Protein 8QCI (pdb70)

Nearest PDB structures (foldseek):
  8qci-assembly1_B  TM=1.004E+00  e=3.709E-59  Homo sapiens
  9gvj-assembly1_D  TM=6.208E-01  e=2.795E-16  Homo sapiens
  9gvq-assembly1_A  TM=6.107E-01  e=1.584E-15  Homo sapiens
  7wpq-assembly1_C  TM=5.706E-01  e=3.814E-14  Homo sapiens
  7wn3-assembly1_F  TM=5.664E-01  e=5.396E-14  Homo sapiens

Secondary structure (DSSP, 8-state):
--EEEEEE--/-EEE-TT--EEE----SEEEEEES--TT---TTPPPEEEEEEEEEETTTTEEEEEEEEEEETTEEEEEETT-TTEEEETTEEEESSEEETTTTEEEEEETTEEEEEETTS-EEEE-SSS-EEEEE-GGGTT--BSTT---SS-GGG-SB-TTSPBPSSHHHHHHHTBPSS--TT--S---S------GGGHHHHHSTTTTGGGSTTS-STTHHHHTTS--HHHHHHHHHHHHHTTT-HHHHHHHHHHHHHHHHHTT----SHHHHHT--

Radius of gyration: 21.4 Å; Cα contacts (8 Å, |Δi|>4): 607; chains: 2; bounding box: 54×52×51 Å

InterPro domains:
  IPR000742 EGF-like domain [SM00181] (770-794)
  IPR000742 EGF-like domain [SM00181] (1978-2001)
  IPR000742 EGF-like domain [SM00181] (2362-2385)
  IPR000742 EGF-like domain [SM00181] (3179-3202)
  IPR000742 EGF-like domain [SM00181] (3563-3586)
  IPR000742 EGF-like domain [SM00181] (4380-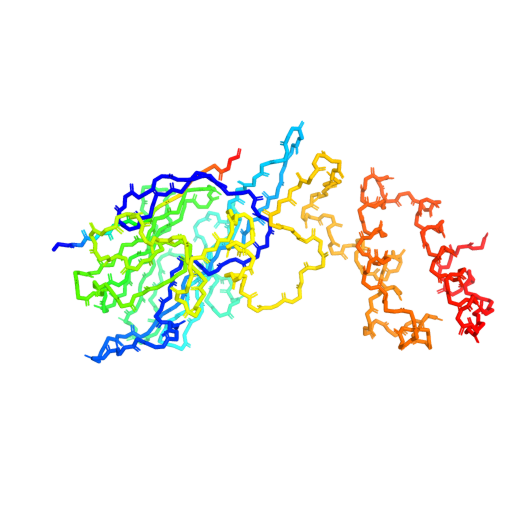4403)
  IPR000742 EGF-like domain [SM00181] (4764-4787)
  IPR001007 VWFC domain [SM00214] (801-847)
  IPR001007 VWFC domain [SM00214] (1191-1244)
  IPR001007 VWFC domain [SM00214] (1587-1650)
  IPR001007 VWFC domain [SM00214] (2392-2445)
  IPR001007 VWFC domain [SM00214] (2788-2851)
  IPR001007 VWFC domain [SM00214] (3593-3646)
  IPR001007 VWFC domain [SM00214] (3989-4052)
  IPR001007 VWFC domain [SM00215] (1191-1282)
  IPR001007 VWFC domain [SM00215] (1587-1645)
  IPR001007 VWFC domain [SM00215] (2009-2102)
  IPR001007 VWFC domain [SM00215] (2392-2483)
  IPR001007 VWFC domain [SM00215] (2788-2846)
  IPR001007 VWFC domain [SM00215] (3210-3303)

Foldseek 3Di:
DFDAALLGDTDFWAWQFKFFAKWLPFPPFDCPPQFTKTKIFGWAWDDPVIHIFTAKIWIQGLNWIWMAGAPPFQWIQIVNRIDGDFDADNVNQWTWHDDPQWIWIAGNSGWIWIDNSHGDIDIDGPPVQQQRMAIQNARNPSDNPQRQAASVRHHDDDNLVSRVSGGDDDDDLQIGRHDPRDHFHADPVCQVVQCPALHLVLLDAPSDFQCNVQCVPDVRSVLSNVRSRQCRVVVNDLVSRLVSVVVVQVVSVVSVHHRPPRCVRNVND/DDDDDDDDDD

Sequence (279 aa):
PHYHSFDGRKFDFQGTCNYVLATTGCPGVSTQGLTPFTVTTKNQNRGNPAVSYVVRVVTVAALGTNISIHKDEIGKVRVNGVLTALPVSVADGRRISVAQGASKALLLVADFGLQVSYDWNWRVDDVTLPSSYHGAVCGLCGNMDRRNPNNDQVFPNGTLAPSIPIWGGSWRAPGWDPLCWDECRGSCPTCPEDRLEQYEGPGFCGPLASGTGGPFTTTCHAHVPPESFFKGCVLDVCMGGGDHDILCKTLASYVAACQAAGVVIEDWRAQVGCEAPATCWLWGD

GO terms:
  GO:0005515 protein binding (F, IPI)
  GO:0070062 extracellular exosome (C, HDA)

Structure (mmCIF, N/CA/C/O backbone):
data_8QCI
#
_entry.id   8QCI
#
_cell.length_a   43.716
_cell.length_b   54.321
_cell.length_c   129.106
_cell.angle_alpha   90.00
_cell.angle_beta   90.00
_cell.angle_gamma   90.00
#
_symmetry.space_group_name_H-M   'P 21 21 21'
#
loop_
_entity.id
_entity.type
_entity.pdbx_description
1 polymer 'IgGFc-binding protein'
2 polymer 'IgGFc-binding protein'
3 non-polymer 2-acetamido-2-deoxy-beta-D-glucopyranose
4 non-polymer GLYCEROL
5 non-polymer 'CALCIUM ION'
6 water water
#
loop_
_atom_site.group_PDB
_atom_site.id
_atom_site.type_symbol
_atom_site.label_atom_id
_atom_site.label_alt_id
_atom_site.label_comp_id
_atom_site.label_asym_id
_atom_site.label_entity_id
_atom_site.label_seq_id
_atom_site.pdbx_PDB_ins_code
_atom_site.Cartn_x
_atom_site.Cartn_y
_atom_site.Cartn_z
_atom_site.occupancy
_atom_site.B_iso_or_equiv
_atom_site.auth_seq_id
_atom_site.auth_comp_id
_atom_site.auth_asym_id
_atom_site.auth_atom_id
_atom_site.pdbx_PDB_model_num
ATOM 1 N N . PRO A 1 1 ? 0.125 -8.350 21.500 1.00 23.23 4081 PRO B N 1
ATOM 2 C CA . PRO A 1 1 ? -0.767 -8.060 22.624 1.00 21.58 4081 PRO B CA 1
ATOM 3 C C . PRO A 1 1 ? -2.216 -7.878 22.220 1.00 23.42 4081 PRO B C 1
ATOM 4 O O . PRO A 1 1 ? -2.503 -7.838 21.035 1.00 21.80 4081 PRO B O 1
ATOM 8 N N . HIS A 1 2 ? -3.104 -7.813 23.218 1.00 21.96 4082 HIS B N 1
ATOM 9 C CA . HIS A 1 2 ? -4.429 -7.225 23.060 1.00 28.53 4082 HIS B CA 1
ATOM 10 C C . HIS A 1 2 ? -4.343 -5.712 23.239 1.00 26.03 4082 HIS B C 1
ATOM 11 O O . HIS A 1 2 ? -3.844 -5.230 24.257 1.00 21.62 4082 HIS B O 1
ATOM 18 N N . TYR A 1 3 ? -4.851 -4.978 22.267 1.00 21.35 4083 TYR B N 1
ATOM 19 C CA . TYR A 1 3 ? -4.806 -3.530 22.242 1.00 24.07 4083 TYR B CA 1
ATOM 20 C C . TYR A 1 3 ? -6.212 -2.971 22.351 1.00 25.66 4083 TYR B C 1
ATOM 21 O O . TYR A 1 3 ? -7.202 -3.624 22.008 1.00 29.70 4083 TYR B O 1
ATOM 30 N N . HIS A 1 4 ? -6.267 -1.725 22.797 1.00 26.17 4084 HIS B N 1
ATOM 31 C CA . HIS A 1 4 ? -7.497 -0.954 22.907 1.00 27.94 4084 HIS B CA 1
ATOM 32 C C . HIS A 1 4 ? -7.109 0.467 22.515 1.00 23.31 4084 HIS B C 1
ATOM 33 O O . HIS A 1 4 ? -6.354 1.126 23.237 1.00 26.87 4084 HIS B O 1
ATOM 40 N N . SER A 1 5 ? -7.552 0.912 21.341 1.00 25.04 4085 SER B N 1
ATOM 41 C CA . SER A 1 5 ? -7.097 2.188 20.806 1.00 23.56 4085 SER B CA 1
ATOM 42 C C . SER A 1 5 ? -7.694 3.348 21.609 1.00 21.61 4085 SER B C 1
ATOM 43 O O . SER A 1 5 ? -8.616 3.174 22.414 1.00 22.59 4085 SER B O 1
ATOM 46 N N . PHE A 1 6 ? -7.159 4.553 21.382 1.00 16.98 4086 PHE B N 1
ATOM 47 C CA . PHE A 1 6 ? -7.723 5.737 22.043 1.00 26.51 4086 PHE B CA 1
ATOM 48 C C . PHE A 1 6 ? -9.230 5.814 21.845 1.00 29.14 4086 PHE B C 1
ATOM 49 O O . PHE A 1 6 ? -9.982 6.057 22.798 1.00 25.50 4086 PHE B O 1
ATOM 57 N N . ASP A 1 7 ? -9.685 5.582 20.615 1.00 27.95 4087 ASP B N 1
ATOM 58 C CA . ASP A 1 7 ? -11.090 5.624 20.242 1.00 27.62 4087 ASP B CA 1
ATOM 59 C C . ASP A 1 7 ? -11.841 4.344 20.561 1.00 27.66 4087 ASP B C 1
ATOM 60 O O . ASP A 1 7 ? -12.986 4.201 20.122 1.00 36.96 4087 ASP B O 1
ATOM 65 N N . GLY A 1 8 ? -11.235 3.404 21.275 1.00 26.03 4088 GLY B N 1
ATOM 66 C CA . GLY A 1 8 ? -11.956 2.240 21.752 1.00 21.68 4088 GLY B CA 1
ATOM 67 C C . GLY A 1 8 ? -12.031 1.053 20.811 1.00 35.51 4088 GLY B C 1
ATOM 68 O O . GLY A 1 8 ? -12.862 0.162 21.026 1.00 33.11 4088 GLY B O 1
ATOM 69 N N . ARG A 1 9 ? -11.195 0.995 19.783 1.00 30.92 4089 ARG B N 1
ATOM 70 C CA . ARG A 1 9 ? -11.157 -0.194 18.941 1.00 31.65 4089 ARG B CA 1
ATOM 71 C C . ARG A 1 9 ? -10.318 -1.278 19.612 1.00 26.52 4089 ARG B C 1
ATOM 72 O O . ARG A 1 9 ? -9.151 -1.059 19.958 1.00 32.63 4089 ARG B O 1
ATOM 80 N N . LYS A 1 10 ? -10.913 -2.437 19.823 1.00 30.47 4090 LYS B N 1
ATOM 81 C CA . LYS A 1 10 ? -10.179 -3.568 20.356 1.00 32.92 4090 LYS B CA 1
ATOM 82 C C . LYS A 1 10 ? -9.615 -4.364 19.190 1.00 32.21 4090 LYS B C 1
ATOM 83 O O . LYS A 1 10 ? -10.339 -4.654 18.236 1.00 44.94 4090 LYS B O 1
ATOM 89 N N . PHE A 1 11 ? -8.317 -4.673 19.241 1.00 32.88 4091 PHE B N 1
ATOM 90 C CA . PHE A 1 11 ? -7.711 -5.520 18.219 1.00 28.62 4091 PHE B CA 1
ATOM 91 C C . PHE A 1 11 ? -6.528 -6.266 18.829 1.00 32.42 4091 PHE B C 1
ATOM 92 O O . PHE A 1 11 ? -5.985 -5.866 19.869 1.00 27.69 4091 PHE B O 1
ATOM 100 N N . ASP A 1 12 ? -6.157 -7.376 18.173 1.00 28.02 4092 ASP B N 1
ATOM 101 C CA . ASP A 1 12 ? -4.969 -8.171 18.469 1.00 21.32 4092 ASP B CA 1
ATOM 102 C C . ASP A 1 12 ? -3.910 -7.956 17.392 1.00 28.46 4092 ASP B C 1
ATOM 103 O O . ASP A 1 12 ? -4.226 -7.809 16.205 1.00 26.58 4092 ASP B O 1
ATOM 108 N N . PHE A 1 13 ? -2.646 -7.992 17.804 1.00 20.52 4093 PHE B N 1
ATOM 109 C CA . PHE A 1 13 ? -1.523 -7.800 16.897 1.00 20.69 4093 PHE B CA 1
ATOM 110 C C . PHE A 1 13 ? -0.329 -8.411 17.592 1.00 24.91 4093 PHE B C 1
ATOM 111 O O . PHE A 1 13 ? -0.062 -8.075 18.752 1.00 20.05 4093 PHE B O 1
ATOM 119 N N . GLN A 1 14 ? 0.373 -9.308 16.896 1.00 23.46 4094 GLN B N 1
ATOM 120 C CA . GLN A 1 14 ? 1.421 -10.107 17.517 1.00 23.14 4094 GLN B CA 1
ATOM 121 C C . GLN A 1 14 ? 2.788 -9.826 16.908 1.00 20.25 4094 GLN B C 1
ATOM 122 O O . GLN A 1 14 ? 3.708 -10.651 17.032 1.00 27.46 4094 GLN B O 1
ATOM 128 N N . GLY A 1 15 ? 2.944 -8.677 16.253 1.00 20.66 4095 GLY B N 1
ATOM 129 C CA . GLY A 1 15 ? 4.248 -8.301 15.748 1.00 17.88 4095 GLY B CA 1
ATOM 130 C C . GLY A 1 15 ? 5.286 -8.251 16.851 1.00 20.02 4095 GLY B C 1
ATOM 131 O O . GLY A 1 15 ? 4.994 -7.921 18.002 1.00 21.63 4095 GLY B O 1
ATOM 132 N N . THR A 1 16 ? 6.523 -8.577 16.487 1.00 20.87 4096 THR B N 1
ATOM 133 C CA . THR A 1 16 ? 7.631 -8.651 17.432 1.00 21.06 4096 THR B CA 1
ATOM 134 C C . THR A 1 16 ? 8.685 -7.581 17.187 1.00 22.91 4096 THR B C 1
ATOM 135 O O . THR A 1 16 ? 9.772 -7.665 17.753 1.00 26.96 4096 THR B O 1
ATOM 139 N N . CYS A 1 17 ? 8.397 -6.597 16.348 1.00 19.01 4097 CYS B N 1
ATOM 140 C CA . CYS A 1 17 ? 9.314 -5.499 16.081 1.00 19.70 4097 CYS B CA 1
ATOM 141 C C . CYS A 1 17 ? 9.134 -4.404 17.138 1.00 20.06 4097 CYS B C 1
ATOM 142 O O . CYS A 1 17 ? 8.435 -4.575 18.141 1.00 19.92 4097 CYS B O 1
ATOM 145 N N . ASN A 1 18 ? 9.754 -3.252 16.915 1.00 22.38 4098 ASN B N 1
ATOM 146 C CA . ASN A 1 18 ? 9.573 -2.078 17.761 1.00 25.50 4098 ASN B CA 1
ATOM 147 C C . ASN A 1 18 ? 8.612 -1.114 17.056 1.00 21.71 4098 ASN B C 1
ATOM 148 O O . ASN A 1 18 ? 8.905 -0.642 15.955 1.00 25.26 4098 ASN B O 1
ATOM 153 N N . TYR A 1 19 ? 7.475 -0.821 17.684 1.00 20.32 4099 TYR B N 1
ATOM 154 C CA . TYR A 1 19 ? 6.377 -0.128 17.013 1.00 16.81 4099 TYR B CA 1
ATOM 155 C C . TYR A 1 19 ? 6.120 1.245 17.615 1.00 23.94 4099 TYR B C 1
ATOM 156 O O . TYR A 1 19 ? 6.354 1.469 18.802 1.00 16.52 4099 TYR B O 1
ATOM 165 N N . VAL A 1 20 ? 5.632 2.159 16.773 1.00 23.89 4100 VAL B N 1
ATOM 166 C CA . VAL A 1 20 ? 5.166 3.483 17.192 1.00 16.67 4100 VAL B CA 1
ATOM 167 C C . VAL A 1 20 ? 3.767 3.306 17.769 1.00 18.24 4100 VAL B C 1
ATOM 168 O O . VAL A 1 20 ? 2.798 3.101 17.037 1.00 17.82 4100 VAL B O 1
ATOM 172 N N . LEU A 1 21 ? 3.666 3.340 19.092 1.00 19.37 4101 LEU B N 1
ATOM 173 C CA . LEU A 1 21 ? 2.382 3.175 19.759 1.00 17.57 4101 LEU B CA 1
ATOM 174 C C . LEU A 1 21 ? 1.541 4.443 19.656 1.00 20.15 4101 LEU B C 1
ATOM 175 O O . LEU A 1 21 ? 0.354 4.390 19.326 1.00 20.02 4101 LEU B O 1
ATOM 180 N N . ALA A 1 22 ? 2.145 5.592 19.938 1.00 16.96 4102 ALA B N 1
ATOM 181 C CA . ALA A 1 22 ? 1.476 6.875 19.813 1.00 17.10 4102 ALA B CA 1
ATOM 182 C C . ALA A 1 22 ? 2.535 7.929 19.545 1.00 24.48 4102 ALA B C 1
ATOM 183 O O . ALA A 1 22 ? 3.618 7.918 20.144 1.00 23.09 4102 ALA B O 1
ATOM 185 N N . THR A 1 23 ? 2.212 8.843 18.644 1.00 20.76 4103 THR B N 1
ATOM 186 C CA . THR A 1 23 ? 3.155 9.881 18.294 1.00 21.97 4103 THR B CA 1
ATOM 187 C C . THR A 1 23 ? 2.384 11.066 17.760 1.00 26.03 4103 THR B C 1
ATOM 188 O O . THR A 1 23 ? 1.255 10.927 17.266 1.00 21.58 4103 THR B O 1
ATOM 192 N N . THR A 1 24 ? 3.016 12.235 17.862 1.00 21.86 4104 THR B N 1
ATOM 193 C CA . THR A 1 24 ? 2.560 13.412 17.133 1.00 29.09 4104 THR B CA 1
ATOM 194 C C . THR A 1 24 ? 3.150 13.491 15.735 1.00 29.31 4104 THR B C 1
ATOM 195 O O . THR A 1 24 ? 2.675 14.303 14.938 1.00 28.28 4104 THR B O 1
ATOM 199 N N . GLY A 1 25 ? 4.172 12.681 15.429 1.00 27.19 4105 GLY B N 1
ATOM 200 C CA . GLY A 1 25 ? 4.811 12.660 14.117 1.00 26.98 4105 GLY B CA 1
ATOM 201 C C . GLY A 1 25 ? 3.926 12.077 13.024 1.00 31.40 4105 GLY B C 1
ATOM 202 O O . GLY A 1 25 ? 4.139 10.945 12.573 1.00 28.79 4105 GLY B O 1
ATOM 203 N N . CYS A 1 26 ? 2.923 12.846 12.604 1.00 26.53 4106 CYS B N 1
ATOM 204 C CA . CYS A 1 26 ? 1.829 12.356 11.769 1.00 30.94 4106 CYS B CA 1
ATOM 205 C C . CYS A 1 26 ? 1.792 13.148 10.471 1.00 41.52 4106 CYS B C 1
ATOM 206 O O . CYS A 1 26 ? 1.443 14.344 10.491 1.00 40.75 4106 CYS B O 1
ATOM 209 N N . PRO A 1 27 ? 2.172 12.559 9.340 1.00 50.74 4107 PRO B N 1
ATOM 210 C CA . PRO A 1 27 ? 2.168 13.312 8.075 1.00 45.82 4107 PRO B CA 1
ATOM 211 C C . PRO A 1 27 ? 0.795 13.915 7.799 1.00 47.94 4107 PRO B C 1
ATOM 212 O O . PRO A 1 27 ? -0.236 13.259 7.974 1.00 44.22 4107 PRO B O 1
ATOM 216 N N . GLY A 1 28 ? 0.786 15.192 7.404 1.00 49.49 4108 GLY B N 1
ATOM 217 C CA . GLY A 1 28 ? -0.442 15.871 7.020 1.00 47.38 4108 GLY B CA 1
ATOM 218 C C . GLY A 1 28 ? -1.336 16.307 8.158 1.00 62.42 4108 GLY B C 1
ATOM 219 O O . GLY A 1 28 ? -2.548 16.445 7.958 1.00 62.96 4108 GLY B O 1
ATOM 220 N N . VAL A 1 29 ? -0.779 16.537 9.348 1.00 63.37 4109 VAL B N 1
ATOM 221 C CA . VAL A 1 29 ? -1.533 16.966 10.521 1.00 55.57 4109 VAL B CA 1
ATOM 222 C C . VAL A 1 29 ? -0.861 18.202 11.107 1.00 59.47 4109 VAL B C 1
ATOM 223 O O . VAL A 1 29 ? 0.372 18.274 11.177 1.00 57.17 4109 VAL B O 1
ATOM 227 N N . SER A 1 30 ? -1.674 19.182 11.508 1.00 57.76 4110 SER B N 1
ATOM 228 C CA . SER A 1 30 ? -1.192 20.410 12.129 1.00 66.37 4110 SER B CA 1
ATOM 229 C C . SER A 1 30 ? -1.067 20.240 13.640 1.00 71.11 4110 SER B C 1
ATOM 230 O O . SER A 1 30 ? -1.831 19.498 14.263 1.00 79.33 4110 SER B O 1
ATOM 233 N N . THR A 1 31 ? -0.092 20.938 14.234 1.00 64.82 4111 THR B N 1
ATOM 234 C CA . THR A 1 31 ? 0.274 20.666 15.621 1.00 70.04 4111 THR B CA 1
ATOM 235 C C . THR A 1 31 ? -0.156 21.741 16.619 1.00 71.20 4111 THR B C 1
ATOM 236 O O . THR A 1 31 ? -0.283 21.426 17.808 1.00 68.39 4111 THR B O 1
ATOM 240 N N . GLN A 1 32 ? -0.434 22.974 16.172 1.00 58.80 4112 GLN B N 1
ATOM 241 C CA . GLN A 1 32 ? -1.211 23.952 16.945 1.00 49.05 4112 GLN B CA 1
ATOM 242 C C . GLN A 1 32 ? -0.586 24.305 18.300 1.00 44.04 4112 GLN B C 1
ATOM 243 O O . GLN A 1 32 ? -1.293 24.716 19.228 1.00 43.22 4112 GLN B O 1
ATOM 249 N N . GLY A 1 33 ? 0.723 24.174 18.457 1.00 43.49 4113 GLY B N 1
ATOM 250 C CA . GLY A 1 33 ? 1.328 24.408 19.750 1.00 42.85 4113 GLY B CA 1
ATOM 251 C C . GLY A 1 33 ? 1.354 23.215 20.686 1.00 44.12 4113 GLY B C 1
ATOM 252 O O . GLY A 1 33 ? 1.829 23.358 21.822 1.00 43.97 4113 GLY B O 1
ATOM 253 N N . LEU A 1 34 ? 0.862 22.050 20.251 1.00 42.55 4114 LEU B N 1
ATOM 254 C CA . LEU A 1 34 ? 0.958 20.826 21.048 1.00 38.28 4114 LEU B CA 1
ATOM 255 C C . LEU A 1 34 ? 2.414 20.381 21.197 1.00 24.44 4114 LEU B C 1
ATOM 256 O O . LEU A 1 34 ? 3.190 20.407 20.241 1.00 30.31 4114 LEU B O 1
ATOM 261 N N . THR A 1 35 ? 2.780 19.966 22.395 1.00 24.45 4115 THR B N 1
ATOM 262 C CA . THR A 1 35 ? 4.111 19.406 22.608 1.00 21.39 4115 THR B CA 1
ATOM 263 C C . THR A 1 35 ? 4.248 18.084 21.856 1.00 27.94 4115 THR B C 1
ATOM 264 O O . THR A 1 35 ? 3.359 17.224 21.947 1.00 29.89 4115 THR B O 1
ATOM 268 N N . PRO A 1 36 ? 5.316 17.885 21.096 1.00 24.94 4116 PRO B N 1
ATOM 269 C CA . PRO A 1 36 ? 5.474 16.618 20.383 1.00 28.31 4116 PRO B CA 1
ATOM 270 C C . PRO A 1 36 ? 6.025 15.537 21.304 1.00 26.68 4116 PRO B C 1
ATOM 271 O O . PRO A 1 36 ? 6.742 15.820 22.265 1.00 24.33 4116 PRO B O 1
ATOM 275 N N . PHE A 1 37 ? 5.673 14.285 20.994 1.00 18.28 4117 PHE B N 1
ATOM 276 C CA . PHE A 1 37 ? 6.131 13.125 21.753 1.00 24.49 4117 PHE B CA 1
ATOM 277 C C . PHE A 1 37 ? 6.069 11.889 20.859 1.00 21.57 4117 PHE B C 1
ATOM 278 O O . PHE A 1 37 ? 5.346 11.861 19.857 1.00 18.17 4117 PHE B O 1
ATOM 286 N N . THR A 1 38 ? 6.800 10.848 21.262 1.00 16.73 4118 THR B N 1
ATOM 287 C CA . THR A 1 38 ? 6.625 9.529 20.662 1.00 21.15 4118 THR B CA 1
ATOM 288 C C . THR A 1 38 ? 6.750 8.463 21.736 1.00 23.49 4118 THR B C 1
ATOM 289 O O . THR A 1 38 ? 7.740 8.447 22.480 1.00 21.25 4118 THR B O 1
ATOM 293 N N . VAL A 1 39 ? 5.746 7.586 21.820 1.00 18.25 4119 VAL B N 1
ATOM 294 C CA . VAL A 1 39 ? 5.805 6.373 22.635 1.00 17.12 4119 VAL B CA 1
ATOM 295 C C . VAL A 1 39 ? 5.995 5.175 21.705 1.00 21.86 4119 VAL B C 1
ATOM 296 O O . VAL A 1 39 ? 5.154 4.916 20.830 1.00 19.17 4119 VAL B O 1
ATOM 300 N N . THR A 1 40 ? 7.077 4.427 21.908 1.00 12.92 4120 THR B N 1
ATOM 301 C CA . THR A 1 40 ? 7.303 3.182 21.190 1.00 18.80 4120 THR B CA 1
ATOM 302 C C . THR A 1 40 ? 7.283 1.995 22.151 1.00 19.11 4120 THR B C 1
ATOM 303 O O . THR A 1 40 ? 7.573 2.126 23.344 1.00 18.75 4120 THR B O 1
ATOM 307 N N . THR A 1 41 ? 6.970 0.822 21.598 1.00 19.30 4121 THR B N 1
ATOM 308 C CA . THR A 1 41 ? 6.899 -0.437 22.339 1.00 17.16 4121 THR B CA 1
ATOM 309 C C . THR A 1 41 ? 7.607 -1.503 21.525 1.00 20.35 4121 THR B C 1
ATOM 310 O O . THR A 1 41 ? 7.207 -1.772 20.387 1.00 18.60 4121 THR B O 1
ATOM 314 N N . LYS A 1 42 ? 8.643 -2.110 22.105 1.00 21.92 4122 LYS B N 1
ATOM 315 C CA . LYS A 1 42 ? 9.288 -3.285 21.529 1.00 21.79 4122 LYS B CA 1
ATOM 316 C C . LYS A 1 42 ? 8.597 -4.532 22.073 1.00 18.31 4122 LYS B C 1
ATOM 317 O O . LYS A 1 42 ? 8.484 -4.701 23.294 1.00 18.56 4122 LYS B O 1
ATOM 323 N N . ASN A 1 43 ? 8.118 -5.390 21.175 1.00 20.80 4123 ASN B N 1
ATOM 324 C CA . ASN A 1 43 ? 7.431 -6.622 21.538 1.00 17.44 4123 ASN B CA 1
ATOM 325 C C . ASN A 1 43 ? 8.382 -7.820 21.491 1.00 20.63 4123 ASN B C 1
ATOM 326 O O . ASN A 1 43 ? 9.485 -7.766 20.947 1.00 23.91 4123 ASN B O 1
ATOM 331 N N . GLN A 1 44 ? 7.916 -8.928 22.052 1.00 25.17 4124 GLN B N 1
ATOM 332 C CA . GLN A 1 44 ? 8.721 -10.134 22.193 1.00 31.18 4124 GLN B CA 1
ATOM 333 C C . GLN A 1 44 ? 7.815 -11.343 22.016 1.00 33.25 4124 GLN B C 1
ATOM 334 O O . GLN A 1 44 ? 6.783 -11.451 22.691 1.00 26.84 4124 GLN B O 1
ATOM 340 N N . ASN A 1 45 ? 8.191 -12.258 21.127 1.00 27.55 4125 ASN B N 1
ATOM 341 C CA . ASN A 1 45 ? 7.295 -13.385 20.935 1.00 34.00 4125 ASN B CA 1
ATOM 342 C C . ASN A 1 45 ? 7.598 -14.499 21.923 1.00 29.13 4125 ASN B C 1
ATOM 343 O O . ASN A 1 45 ? 8.590 -14.490 22.650 1.00 30.82 4125 ASN B O 1
ATOM 348 N N . ARG A 1 46 ? 6.685 -15.453 21.953 1.00 43.80 4126 ARG B N 1
ATOM 349 C CA . ARG A 1 46 ? 6.796 -16.660 22.751 1.00 50.36 4126 ARG B CA 1
ATOM 350 C C . ARG A 1 46 ? 5.812 -17.655 22.164 1.00 44.54 4126 ARG B C 1
ATOM 351 O O . ARG A 1 46 ? 4.888 -17.273 21.433 1.00 40.94 4126 ARG B O 1
ATOM 359 N N . GLY A 1 47 ? 6.030 -18.933 22.480 1.00 41.80 4127 GLY B N 1
ATOM 360 C CA . GLY A 1 47 ? 5.104 -19.990 22.112 1.00 46.98 4127 GLY B CA 1
ATOM 361 C C . GLY A 1 47 ? 4.782 -20.157 20.639 1.00 47.16 4127 GLY B C 1
ATOM 362 O O . GLY A 1 47 ? 5.153 -19.331 19.799 1.00 56.55 4127 GLY B O 1
ATOM 363 N N . ASN A 1 48 ? 4.107 -21.257 20.313 1.00 66.13 4128 ASN B N 1
ATOM 364 C CA . ASN A 1 48 ? 3.561 -21.516 18.982 1.00 71.38 4128 ASN B CA 1
ATOM 365 C C . ASN A 1 48 ? 2.241 -22.260 19.147 1.00 70.70 4128 ASN B C 1
ATOM 366 O O . ASN A 1 48 ? 2.235 -23.429 19.563 1.00 72.95 4128 ASN B O 1
ATOM 371 N N . PRO A 1 49 ? 1.096 -21.628 18.823 1.00 68.40 4129 PRO B N 1
ATOM 372 C CA . PRO A 1 49 ? 0.914 -20.368 18.059 1.00 69.32 4129 PRO B CA 1
ATOM 373 C C . PRO A 1 49 ? 1.676 -19.130 18.593 1.00 64.18 4129 PRO B C 1
ATOM 374 O O . PRO A 1 49 ? 1.726 -18.860 19.801 1.00 44.83 4129 PRO B O 1
ATOM 378 N N . ALA A 1 50 ? 2.322 -18.396 17.682 1.00 53.98 4130 ALA B N 1
ATOM 379 C CA . ALA A 1 50 ? 3.142 -17.254 18.063 1.00 50.53 4130 ALA B CA 1
ATOM 380 C C . ALA A 1 50 ? 2.260 -16.096 18.519 1.00 42.04 4130 ALA B C 1
ATOM 381 O O . ALA A 1 50 ? 1.374 -15.639 17.790 1.00 40.86 4130 ALA B O 1
ATOM 383 N N . VAL A 1 51 ? 2.494 -15.640 19.738 1.00 37.26 4131 VAL B N 1
ATOM 384 C CA . VAL A 1 51 ? 1.916 -14.412 20.250 1.00 29.32 4131 VAL B CA 1
ATOM 385 C C . VAL A 1 51 ? 3.077 -13.520 20.684 1.00 30.96 4131 VAL B C 1
ATOM 386 O O . VAL A 1 51 ? 4.230 -13.948 20.734 1.00 30.82 4131 VAL B O 1
ATOM 390 N N . SER A 1 52 ? 2.775 -12.257 20.957 1.00 23.20 4132 SER B N 1
ATOM 391 C CA . SER A 1 52 ? 3.816 -11.371 21.443 1.00 22.88 4132 SER B CA 1
ATOM 392 C C . SER A 1 52 ? 3.286 -10.519 22.586 1.00 26.58 4132 SER B C 1
ATOM 393 O O . SER A 1 52 ? 2.074 -10.305 22.725 1.00 21.07 4132 SER B O 1
ATOM 396 N N . TYR A 1 53 ? 4.221 -10.078 23.427 1.00 19.49 4133 TYR B N 1
ATOM 397 C CA . TYR A 1 53 ? 3.962 -9.213 24.563 1.00 25.48 4133 TYR B CA 1
ATOM 398 C C . TYR A 1 53 ? 5.007 -8.107 24.537 1.00 25.77 4133 TYR B C 1
ATOM 399 O O . TYR A 1 53 ? 6.091 -8.270 23.953 1.00 19.27 4133 TYR B O 1
ATOM 408 N N . VAL A 1 54 ? 4.671 -6.968 25.169 1.00 18.65 4134 VAL B N 1
ATOM 409 C CA A VAL A 1 54 ? 5.582 -5.828 25.199 0.38 20.17 4134 VAL B CA 1
ATOM 410 C CA B VAL A 1 54 ? 5.586 -5.829 25.191 0.62 20.42 4134 VAL B CA 1
ATOM 411 C C . VAL A 1 54 ? 6.706 -6.110 26.180 1.00 19.77 4134 VAL B C 1
ATOM 412 O O . VAL A 1 54 ? 6.480 -6.644 27.271 1.00 20.76 4134 VAL B O 1
ATOM 419 N N . ARG A 1 55 ? 7.923 -5.745 25.793 1.00 20.64 4135 ARG B N 1
ATOM 420 C CA . ARG A 1 55 ? 9.097 -5.947 26.619 1.00 20.02 4135 ARG B CA 1
ATOM 421 C C . ARG A 1 55 ? 9.841 -4.652 26.918 1.00 22.75 4135 ARG B C 1
ATOM 422 O O . ARG A 1 55 ? 10.586 -4.605 27.904 1.00 23.36 4135 ARG B O 1
ATOM 430 N N . VAL A 1 56 ? 9.655 -3.600 26.113 1.00 18.39 4136 VAL B N 1
ATOM 431 C CA . VAL A 1 56 ? 10.256 -2.283 26.339 1.00 21.78 4136 VAL B CA 1
ATOM 432 C C . VAL A 1 56 ? 9.257 -1.215 25.921 1.00 23.62 4136 VAL B C 1
ATOM 433 O O . VAL A 1 56 ? 8.693 -1.295 24.825 1.00 20.35 4136 VAL B O 1
ATOM 437 N N . VAL A 1 57 ? 9.055 -0.207 26.778 1.00 17.50 4137 VAL B N 1
ATOM 438 C CA . VAL A 1 57 ? 8.296 0.992 26.432 1.00 18.29 4137 VAL B CA 1
ATOM 439 C C . VAL A 1 57 ? 9.252 2.167 26.465 1.00 25.53 4137 VAL B C 1
ATOM 440 O O . VAL A 1 57 ? 10.005 2.321 27.432 1.00 20.10 4137 VAL B O 1
ATOM 444 N N . THR A 1 58 ? 9.208 3.008 25.429 1.00 17.75 4138 THR B N 1
ATOM 445 C CA . THR A 1 58 ? 10.112 4.140 25.329 1.00 21.89 4138 THR B CA 1
ATOM 446 C C . THR A 1 58 ? 9.302 5.403 25.088 1.00 22.00 4138 THR B C 1
ATOM 447 O O . THR A 1 58 ? 8.412 5.422 24.230 1.00 19.26 4138 THR B O 1
ATOM 451 N N . VAL A 1 59 ? 9.591 6.442 25.867 1.00 20.20 4139 VAL B N 1
ATOM 452 C CA . VAL A 1 59 ? 8.889 7.717 25.781 1.00 17.91 4139 VAL B CA 1
ATOM 453 C C . VAL A 1 59 ? 9.916 8.779 25.415 1.00 21.79 4139 VAL B C 1
ATOM 454 O O . VAL A 1 59 ? 10.884 9.003 26.157 1.00 19.38 4139 VAL B O 1
ATOM 458 N N . ALA A 1 60 ? 9.717 9.408 24.264 1.00 19.75 4140 ALA B N 1
ATOM 459 C CA . ALA A 1 60 ? 10.630 10.426 23.744 1.00 29.86 4140 ALA B CA 1
ATOM 460 C C . ALA A 1 60 ? 9.885 11.756 23.724 1.00 17.55 4140 ALA B C 1
ATOM 461 O O . ALA A 1 60 ? 8.944 11.941 22.944 1.00 19.40 4140 ALA B O 1
ATOM 463 N N . ALA A 1 61 ? 10.303 12.673 24.584 1.00 21.91 4141 ALA B N 1
ATOM 464 C CA . ALA A 1 61 ? 9.630 13.955 24.717 1.00 24.40 4141 ALA B CA 1
ATOM 465 C C . ALA A 1 61 ? 10.620 14.928 25.329 1.00 27.77 4141 ALA B C 1
ATOM 466 O O . ALA A 1 61 ? 11.453 14.527 26.148 1.00 21.17 4141 ALA B O 1
ATOM 468 N N . LEU A 1 62 ? 10.554 16.190 24.895 1.00 25.09 4142 LEU B N 1
ATOM 469 C CA . LEU A 1 62 ? 11.358 17.255 25.493 1.00 23.95 4142 LEU B CA 1
ATOM 470 C C . LEU A 1 62 ? 12.842 16.913 25.467 1.00 27.36 4142 LEU B C 1
ATOM 471 O O . LEU A 1 62 ? 13.556 17.130 26.447 1.00 28.86 4142 LEU B O 1
ATOM 476 N N . GLY A 1 63 ? 13.299 16.334 24.355 1.00 21.53 4143 GLY B N 1
ATOM 477 C CA . GLY A 1 63 ? 14.715 16.033 24.206 1.00 25.88 4143 GLY B CA 1
ATOM 478 C C . GLY A 1 63 ? 15.239 15.003 25.182 1.00 33.15 4143 GLY B C 1
ATOM 479 O O . GLY A 1 63 ? 16.440 14.997 25.482 1.00 32.75 4143 GLY B O 1
ATOM 480 N N . THR A 1 64 ? 14.365 14.129 25.690 1.00 27.86 4144 THR B N 1
ATOM 481 C CA . THR A 1 64 ? 14.718 13.096 26.659 1.00 26.90 4144 THR B CA 1
ATOM 482 C C . THR A 1 64 ? 14.129 11.755 26.231 1.00 25.80 4144 THR B C 1
ATOM 483 O O . THR A 1 64 ? 13.013 11.690 25.705 1.00 29.06 4144 THR B O 1
ATOM 487 N N . ASN A 1 65 ? 14.881 10.685 26.453 1.00 31.08 4145 ASN B N 1
ATOM 488 C CA . ASN A 1 65 ? 14.399 9.327 26.249 1.00 23.56 4145 ASN B CA 1
ATOM 489 C C . ASN A 1 65 ? 14.254 8.629 27.597 1.00 28.68 4145 ASN B C 1
ATOM 490 O O . ASN A 1 65 ? 15.229 8.510 28.349 1.00 28.41 4145 ASN B O 1
ATOM 495 N N . ILE A 1 66 ? 13.047 8.164 27.897 1.00 23.90 4146 ILE B N 1
ATOM 496 C CA . ILE A 1 66 ? 12.803 7.317 29.057 1.00 20.56 4146 ILE B CA 1
ATOM 497 C C . ILE A 1 66 ? 12.295 5.987 28.547 1.00 24.39 4146 ILE B C 1
ATOM 498 O O . ILE A 1 66 ? 11.214 5.920 27.942 1.00 22.42 4146 ILE B O 1
ATOM 503 N N . SER A 1 67 ? 13.069 4.932 28.774 1.00 19.01 4147 SER B N 1
ATOM 504 C CA . SER A 1 67 ? 12.601 3.596 28.462 1.00 23.15 4147 SER B CA 1
ATOM 505 C C . SER A 1 67 ? 12.444 2.796 29.746 1.00 23.33 4147 SER B C 1
ATOM 506 O O . SER A 1 67 ? 13.133 3.033 30.747 1.00 21.84 4147 SER B O 1
ATOM 509 N N . ILE A 1 68 ? 11.494 1.865 29.702 1.00 23.51 4148 ILE B N 1
ATOM 510 C CA . ILE A 1 68 ? 11.098 1.044 30.836 1.00 22.10 4148 ILE B CA 1
ATOM 511 C C . ILE A 1 68 ? 11.072 -0.404 30.352 1.00 25.11 4148 ILE B C 1
ATOM 512 O O . ILE A 1 68 ? 10.337 -0.731 29.408 1.00 20.02 4148 ILE B O 1
ATOM 517 N N . HIS A 1 69 ? 11.886 -1.261 30.976 1.00 16.73 4149 HIS B N 1
ATOM 518 C CA . HIS A 1 69 ? 12.139 -2.604 30.473 1.00 20.97 4149 HIS B CA 1
ATOM 519 C C . HIS A 1 69 ? 11.489 -3.665 31.349 1.00 19.78 4149 HIS B C 1
ATOM 520 O O . HIS A 1 69 ? 11.421 -3.526 32.571 1.00 20.72 4149 HIS B O 1
ATOM 527 N N . LYS A 1 70 ? 11.028 -4.742 30.707 1.00 20.57 4150 LYS B N 1
ATOM 528 C CA . LYS A 1 70 ? 10.367 -5.822 31.432 1.00 27.35 4150 LYS B CA 1
ATOM 529 C C . LYS A 1 70 ? 11.274 -6.371 32.535 1.00 23.22 4150 LYS B C 1
ATOM 530 O O . LYS A 1 70 ? 12.486 -6.482 32.361 1.00 22.06 4150 LYS B O 1
ATOM 536 N N . ASP A 1 71 ? 10.680 -6.659 33.693 1.00 23.72 4151 ASP B N 1
ATOM 537 C CA . ASP A 1 71 ? 11.304 -7.263 34.874 1.00 30.39 4151 ASP B CA 1
ATOM 538 C C . ASP A 1 71 ? 12.314 -6.355 35.585 1.00 38.06 4151 ASP B C 1
ATOM 539 O O . ASP A 1 71 ? 12.876 -6.777 36.602 1.00 36.77 4151 ASP B O 1
ATOM 544 N N . GLU A 1 72 ? 12.557 -5.129 35.110 1.00 29.57 4152 GLU B N 1
ATOM 545 C CA . GLU A 1 72 ? 13.484 -4.217 35.792 1.00 23.43 4152 GLU B CA 1
ATOM 546 C C . GLU A 1 72 ? 12.748 -3.371 36.831 1.00 21.96 4152 GLU B C 1
ATOM 547 O O . GLU A 1 72 ? 12.733 -2.141 36.773 1.00 29.51 4152 GLU B O 1
ATOM 553 N N . ILE A 1 73 ? 12.159 -4.051 37.816 1.00 27.13 4153 ILE B N 1
ATOM 554 C CA . ILE A 1 73 ? 11.255 -3.387 38.750 1.00 19.27 4153 ILE B CA 1
ATOM 555 C C . ILE A 1 73 ? 11.963 -2.279 39.514 1.00 27.68 4153 ILE B C 1
ATOM 556 O O . ILE A 1 73 ? 13.078 -2.457 40.015 1.00 26.21 4153 ILE B O 1
ATOM 561 N N . GLY A 1 74 ? 11.304 -1.115 39.595 1.00 27.42 4154 GLY B N 1
ATOM 562 C CA . GLY A 1 74 ? 11.804 0.055 40.275 1.00 25.64 4154 GLY B CA 1
ATOM 563 C C . GLY A 1 74 ? 12.766 0.908 39.482 1.00 29.64 4154 GLY B C 1
ATOM 564 O O . GLY A 1 74 ? 13.267 1.906 40.017 1.00 30.86 4154 GLY B O 1
ATOM 565 N N . LYS A 1 75 ? 13.031 0.570 38.224 1.00 23.60 4155 LYS B N 1
ATOM 566 C CA . LYS A 1 75 ? 14.072 1.234 37.462 1.00 19.40 4155 LYS B CA 1
ATOM 567 C C . LYS A 1 75 ? 13.570 1.619 36.077 1.00 25.86 4155 LYS B C 1
ATOM 568 O O . LYS A 1 75 ? 12.729 0.939 35.487 1.00 25.44 4155 LYS B O 1
ATOM 574 N N . VAL A 1 76 ? 14.081 2.743 35.579 1.00 28.10 4156 VAL B N 1
ATOM 575 C CA . VAL A 1 76 ? 13.908 3.171 34.204 1.00 25.77 4156 VAL B CA 1
ATOM 576 C C . VAL A 1 76 ? 15.294 3.472 33.642 1.00 31.10 4156 VAL B C 1
ATOM 577 O O . VAL A 1 76 ? 16.296 3.409 34.355 1.00 24.19 4156 VAL B O 1
ATOM 581 N N . ARG A 1 77 ? 15.349 3.795 32.349 1.00 30.08 4157 ARG B N 1
ATOM 582 C CA . ARG A 1 77 ? 16.572 4.313 31.738 1.00 28.46 4157 ARG B CA 1
ATOM 583 C C . ARG A 1 77 ? 16.299 5.724 31.251 1.00 28.76 4157 ARG B C 1
ATOM 584 O O . ARG A 1 77 ? 15.390 5.938 30.445 1.00 26.52 4157 ARG B O 1
ATOM 592 N N . VAL A 1 78 ? 17.061 6.686 31.759 1.00 28.90 4158 VAL B N 1
ATOM 593 C CA . VAL A 1 78 ? 17.020 8.048 31.248 1.00 27.30 4158 VAL B CA 1
ATOM 594 C C . VAL A 1 78 ? 18.179 8.198 30.283 1.00 30.54 4158 VAL B C 1
ATOM 595 O O . VAL A 1 78 ? 19.344 8.221 30.693 1.00 36.55 4158 VAL B O 1
ATOM 599 N N . ASN A 1 79 ? 17.853 8.294 28.998 1.00 32.27 4159 ASN B N 1
ATOM 600 C CA . ASN A 1 79 ? 18.856 8.406 27.948 1.00 36.46 4159 ASN B CA 1
ATOM 601 C C . ASN A 1 79 ? 19.833 7.235 28.020 1.00 35.63 4159 ASN B C 1
ATOM 602 O O . ASN A 1 79 ? 21.050 7.412 27.981 1.00 28.95 4159 ASN B O 1
ATOM 607 N N . GLY A 1 80 ? 19.275 6.025 28.162 1.00 33.80 4160 GLY B N 1
ATOM 608 C CA . GLY A 1 80 ? 20.035 4.796 28.252 1.00 23.54 4160 GLY B CA 1
ATOM 609 C C . GLY A 1 80 ? 20.658 4.496 29.602 1.00 39.07 4160 GLY B C 1
ATOM 610 O O . GLY A 1 80 ? 21.191 3.388 29.779 1.00 36.66 4160 GLY B O 1
ATOM 611 N N . VAL A 1 81 ? 20.611 5.427 30.563 1.00 31.45 4161 VAL B N 1
ATOM 612 C CA . VAL A 1 81 ? 21.267 5.264 31.863 1.00 28.51 4161 VAL B CA 1
ATOM 613 C C . VAL A 1 81 ? 20.257 4.755 32.889 1.00 31.14 4161 VAL B C 1
ATOM 614 O O . VAL A 1 81 ? 19.297 5.458 33.230 1.00 28.73 4161 VAL B O 1
ATOM 618 N N . LEU A 1 82 ? 20.509 3.553 33.416 1.00 26.86 4162 LEU B N 1
ATOM 619 C CA . LEU A 1 82 ? 19.671 2.964 34.453 1.00 28.87 4162 LEU B CA 1
ATOM 620 C C . LEU A 1 82 ? 19.546 3.889 35.663 1.00 34.95 4162 LEU B C 1
ATOM 621 O O . LEU A 1 82 ? 20.538 4.443 36.155 1.00 30.96 4162 LEU B O 1
ATOM 626 N N . THR A 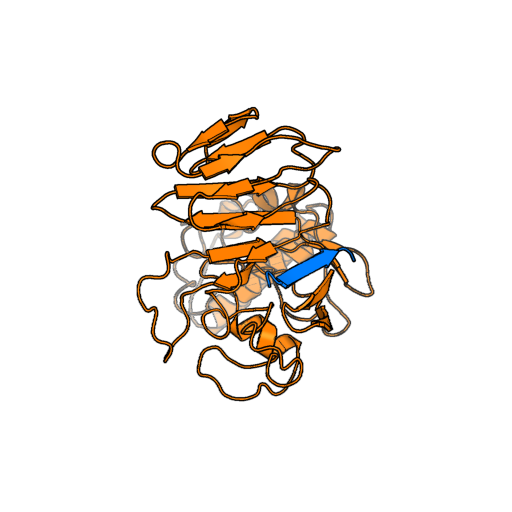1 83 ? 18.318 4.051 36.147 1.00 23.35 4163 THR B N 1
ATOM 627 C CA . THR A 1 83 ? 18.015 5.093 37.116 1.00 27.24 4163 THR B CA 1
ATOM 628 C C . THR A 1 83 ? 16.974 4.579 38.094 1.00 31.91 4163 THR B C 1
ATOM 629 O O . THR A 1 83 ? 15.987 3.959 37.685 1.00 30.38 4163 THR B O 1
ATOM 633 N N . ALA A 1 84 ? 17.197 4.838 39.378 1.00 34.31 4164 ALA B N 1
ATOM 634 C CA . ALA A 1 84 ? 16.193 4.537 40.382 1.00 27.34 4164 ALA B CA 1
ATOM 635 C C . ALA A 1 84 ? 15.003 5.495 40.261 1.00 27.79 4164 ALA B C 1
ATOM 636 O O . ALA A 1 84 ? 15.076 6.560 39.636 1.00 32.55 4164 ALA B O 1
ATOM 638 N N . LEU A 1 85 ? 13.907 5.109 40.874 1.00 26.87 4165 LEU B N 1
ATOM 639 C CA . LEU A 1 85 ? 12.699 5.901 40.967 1.00 24.01 4165 LEU B CA 1
ATOM 640 C C . LEU A 1 85 ? 12.457 6.350 42.410 1.00 31.65 4165 LEU B C 1
ATOM 641 O O . LEU A 1 85 ? 12.719 5.593 43.348 1.00 29.33 4165 LEU B O 1
ATOM 646 N N . PRO A 1 86 ? 11.886 7.543 42.623 1.00 25.69 4166 PRO B N 1
ATOM 647 C CA . PRO A 1 86 ? 11.337 8.454 41.610 1.00 25.03 4166 PRO B CA 1
ATOM 648 C C . PRO A 1 86 ? 12.424 9.271 40.943 1.00 28.34 4166 PRO B C 1
ATOM 649 O O . PRO A 1 86 ? 13.579 9.327 41.387 1.00 28.03 4166 PRO B O 1
ATOM 653 N N . VAL A 1 87 ? 12.091 9.879 39.813 1.00 19.21 4167 VAL B N 1
ATOM 654 C CA . VAL A 1 87 ? 13.050 10.706 39.103 1.00 24.16 4167 VAL B CA 1
ATOM 655 C C . VAL A 1 87 ? 12.294 11.810 38.388 1.00 30.12 4167 VAL B C 1
ATOM 656 O O . VAL A 1 87 ? 11.149 11.640 37.954 1.00 25.99 4167 VAL B O 1
ATOM 660 N N . SER A 1 88 ? 12.945 12.958 38.306 1.00 28.68 4168 SER B N 1
ATOM 661 C CA . SER A 1 88 ? 12.462 14.120 37.582 1.00 26.81 4168 SER B CA 1
ATOM 662 C C . SER A 1 88 ? 13.455 14.413 36.462 1.00 28.39 4168 SER B C 1
ATOM 663 O O . SER A 1 88 ? 14.671 14.461 36.700 1.00 32.57 4168 SER B O 1
ATOM 666 N N . VAL A 1 89 ? 12.958 14.567 35.239 1.00 21.16 4169 VAL B N 1
ATOM 667 C CA . VAL A 1 89 ? 13.814 14.774 34.081 1.00 27.66 4169 VAL B CA 1
ATOM 668 C C . VAL A 1 89 ? 13.288 15.960 33.283 1.00 22.33 4169 VAL B C 1
ATOM 669 O O . VAL A 1 89 ? 12.258 16.542 33.611 1.00 25.94 4169 VAL B O 1
ATOM 673 N N . ALA A 1 90 ? 14.020 16.312 32.226 1.00 28.23 4170 ALA B N 1
ATOM 674 C CA . ALA A 1 90 ? 13.613 17.358 31.291 1.00 26.51 4170 ALA B CA 1
ATOM 675 C C . ALA A 1 90 ? 13.282 18.659 32.019 1.00 24.05 4170 ALA B C 1
ATOM 676 O O . ALA A 1 90 ? 12.227 19.255 31.823 1.00 29.38 4170 ALA B O 1
ATOM 678 N N . ASP A 1 91 ? 14.182 19.082 32.905 1.00 34.71 4171 ASP B N 1
ATOM 679 C CA . ASP A 1 91 ? 14.025 20.344 33.633 1.00 29.60 4171 ASP B CA 1
ATOM 680 C C . ASP A 1 91 ? 12.807 20.320 34.555 1.00 33.94 4171 ASP B C 1
ATOM 681 O O . ASP A 1 91 ? 12.088 21.320 34.692 1.00 34.12 4171 ASP B O 1
ATOM 686 N N . GLY A 1 92 ? 12.580 19.181 35.213 1.00 32.52 4172 GLY B N 1
ATOM 687 C CA . GLY A 1 92 ? 11.424 19.059 36.079 1.00 20.73 4172 GLY B CA 1
ATOM 688 C C . GLY A 1 92 ? 10.094 19.114 35.357 1.00 26.60 4172 GLY B C 1
ATOM 689 O O . GLY A 1 92 ? 9.067 19.376 35.984 1.00 33.88 4172 GLY B O 1
ATOM 690 N N . ARG A 1 93 ? 10.077 18.905 34.040 1.00 25.22 4173 ARG B N 1
ATOM 691 C CA A ARG A 1 93 ? 8.830 18.902 33.290 0.60 25.22 4173 ARG B CA 1
ATOM 692 C CA B ARG A 1 93 ? 8.831 18.900 33.285 0.40 25.05 4173 ARG B CA 1
ATOM 693 C C . ARG A 1 93 ? 8.285 17.499 33.055 1.00 21.38 4173 ARG B C 1
ATOM 694 O O . ARG A 1 93 ? 7.151 17.365 32.575 1.00 24.94 4173 ARG B O 1
ATOM 709 N N . ILE A 1 94 ? 9.062 16.462 33.384 1.00 24.06 4174 ILE B N 1
ATOM 710 C CA . ILE A 1 94 ? 8.642 15.063 33.316 1.00 22.79 4174 ILE B CA 1
ATOM 711 C C . ILE A 1 94 ? 9.112 14.345 34.571 1.00 22.65 4174 ILE B C 1
ATOM 712 O O . ILE A 1 94 ? 10.260 14.500 35.007 1.00 25.45 4174 ILE B O 1
ATOM 717 N N . SER A 1 95 ? 8.234 13.523 35.112 1.00 20.53 4175 SER B N 1
ATOM 718 C CA . SER A 1 95 ? 8.408 12.823 36.370 1.00 23.34 4175 SER B CA 1
ATOM 719 C C . SER A 1 95 ? 8.016 11.355 36.199 1.00 21.80 4175 SER B C 1
ATOM 720 O O . SER A 1 95 ? 7.052 11.033 35.494 1.00 19.18 4175 SER B O 1
ATOM 723 N N . VAL A 1 96 ? 8.760 10.464 36.843 1.00 18.97 4176 VAL B N 1
ATOM 724 C CA . VAL A 1 96 ? 8.420 9.048 36.874 1.00 19.45 4176 VAL B CA 1
ATOM 725 C C . VAL A 1 96 ? 8.516 8.589 38.315 1.00 25.34 4176 VAL B C 1
ATOM 726 O O . VAL A 1 96 ? 9.532 8.822 38.977 1.00 27.81 4176 VAL B O 1
ATOM 730 N N . ALA A 1 97 ? 7.462 7.947 38.801 1.00 19.94 4177 ALA B N 1
ATOM 731 C CA . ALA A 1 97 ? 7.436 7.434 40.155 1.00 23.53 4177 ALA B CA 1
ATOM 732 C C . ALA A 1 97 ? 6.863 6.025 40.124 1.00 26.72 4177 ALA B C 1
ATOM 733 O O . ALA A 1 97 ? 6.181 5.624 39.170 1.00 23.65 4177 ALA B O 1
ATOM 735 N N . GLN A 1 98 ? 7.166 5.270 41.175 1.00 28.85 4178 GLN B N 1
ATOM 736 C CA . GLN A 1 98 ? 6.608 3.938 41.355 1.00 24.77 4178 GLN B CA 1
ATOM 737 C C . GLN A 1 98 ? 5.319 4.029 42.146 1.00 24.71 4178 GLN B C 1
ATOM 738 O O . GLN A 1 98 ? 5.302 4.599 43.237 1.00 32.50 4178 GLN B O 1
ATOM 744 N N . GLY A 1 99 ? 4.248 3.466 41.606 1.00 33.22 4179 GLY B N 1
ATOM 745 C CA . GLY A 1 99 ? 3.007 3.389 42.353 1.00 26.74 4179 GLY B CA 1
ATOM 746 C C . GLY A 1 99 ? 2.204 2.140 42.030 1.00 34.30 4179 GLY B C 1
ATOM 747 O O . GLY A 1 99 ? 2.047 1.784 40.858 1.00 33.21 4179 GLY B O 1
ATOM 748 N N . ALA A 1 100 ? 1.697 1.461 43.060 1.00 36.39 4180 ALA B N 1
ATOM 749 C CA . ALA A 1 100 ? 0.866 0.278 42.874 1.00 34.40 4180 ALA B CA 1
ATOM 750 C C . ALA A 1 100 ? 1.531 -0.709 41.916 1.00 30.52 4180 ALA B C 1
ATOM 751 O O . ALA A 1 100 ? 0.899 -1.260 41.012 1.00 34.10 4180 ALA B O 1
ATOM 753 N N . SER A 1 101 ? 2.841 -0.890 42.085 1.00 27.72 4181 SER B N 1
ATOM 754 C CA . SER A 1 101 ? 3.618 -1.883 41.340 1.00 33.87 4181 SER B CA 1
ATOM 755 C C . SE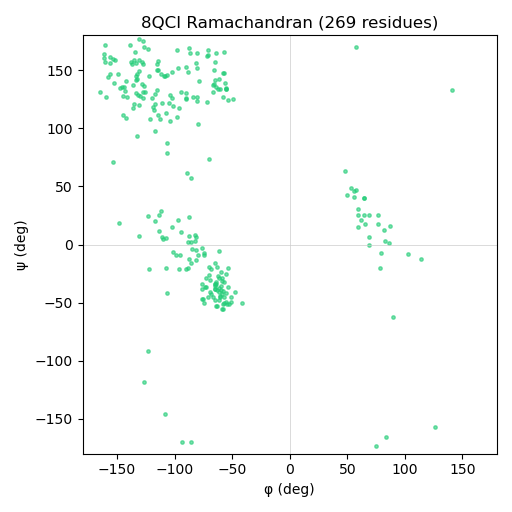R A 1 101 ? 3.752 -1.549 39.850 1.00 32.80 4181 SER B C 1
ATOM 756 O O . SER A 1 101 ? 3.982 -2.441 39.029 1.00 28.49 4181 SER B O 1
ATOM 759 N N . LYS A 1 102 ? 3.652 -0.276 39.469 1.00 34.33 4182 LYS B N 1
ATOM 760 C CA . LYS A 1 102 ? 3.953 0.103 38.093 1.00 31.86 4182 LYS B CA 1
ATOM 761 C C . LYS A 1 102 ? 4.762 1.398 38.049 1.00 25.26 4182 LYS B C 1
ATOM 762 O O . LYS A 1 102 ? 4.751 2.205 38.984 1.00 26.50 4182 LYS B O 1
ATOM 768 N N . ALA A 1 103 ? 5.482 1.571 36.941 1.00 17.45 4183 ALA B N 1
ATOM 769 C CA . ALA A 1 103 ? 6.135 2.833 36.619 1.00 20.28 4183 ALA B CA 1
ATOM 770 C C . ALA A 1 103 ? 5.109 3.782 36.012 1.00 21.83 4183 ALA B C 1
ATOM 771 O O . ALA A 1 103 ? 4.402 3.413 35.071 1.00 17.84 4183 ALA B O 1
ATOM 773 N N . LEU A 1 104 ? 4.999 4.987 36.569 1.00 17.45 4184 LEU B N 1
ATOM 774 C CA A LEU A 1 104 ? 4.033 5.979 36.099 0.47 18.12 4184 LEU B CA 1
ATOM 775 C CA B LEU A 1 104 ? 4.029 5.985 36.131 0.53 18.14 4184 LEU B CA 1
ATOM 776 C C . LEU A 1 104 ? 4.781 7.227 35.659 1.00 21.61 4184 LEU B C 1
ATOM 777 O O . LEU A 1 104 ? 5.315 7.979 36.486 1.00 17.84 4184 LEU B O 1
ATOM 786 N N . LEU A 1 105 ? 4.831 7.434 34.347 1.00 17.20 4185 LEU B N 1
ATOM 787 C CA . LEU A 1 105 ? 5.420 8.634 33.784 1.00 16.54 4185 LEU B CA 1
ATOM 788 C C . LEU A 1 105 ? 4.314 9.656 33.544 1.00 19.55 4185 LEU B C 1
ATOM 789 O O . LEU A 1 105 ? 3.287 9.333 32.934 1.00 17.53 4185 LEU B O 1
ATOM 794 N N . VAL A 1 106 ? 4.542 10.890 33.998 1.00 17.89 4186 VAL B N 1
ATOM 795 C CA . VAL A 1 106 ? 3.647 12.018 33.764 1.00 18.53 4186 VAL B CA 1
ATOM 796 C C . VAL A 1 106 ? 4.476 13.217 33.311 1.00 18.01 4186 VAL B C 1
ATOM 797 O O . VAL A 1 106 ? 5.599 13.421 33.777 1.00 17.46 4186 VAL B O 1
ATOM 801 N N . ALA A 1 107 ? 3.914 14.023 32.418 1.00 17.38 4187 ALA B N 1
ATOM 802 C CA . ALA A 1 107 ? 4.630 15.160 31.867 1.00 23.80 4187 ALA B CA 1
ATOM 803 C C . ALA A 1 107 ? 3.786 16.415 32.035 1.00 26.50 4187 ALA B C 1
ATOM 804 O O . ALA A 1 107 ? 2.552 16.355 32.116 1.00 23.03 4187 ALA B O 1
ATOM 806 N N . ASP A 1 108 ? 4.460 17.569 32.061 1.00 23.09 4188 ASP B N 1
ATOM 807 C CA . ASP A 1 108 ? 3.722 18.793 32.343 1.00 24.78 4188 ASP B CA 1
ATOM 808 C C . ASP A 1 108 ? 2.655 19.040 31.282 1.00 24.07 4188 ASP B C 1
ATOM 809 O O . ASP A 1 108 ? 1.527 19.442 31.610 1.00 24.41 4188 ASP B O 1
ATOM 814 N N . PHE A 1 109 ? 2.957 18.721 30.019 1.00 25.97 4189 PHE B N 1
ATOM 815 C CA . PHE A 1 109 ? 1.994 18.946 28.948 1.00 22.58 4189 PHE B CA 1
ATOM 816 C C . PHE A 1 109 ? 0.871 17.918 28.914 1.00 25.29 4189 PHE B C 1
ATOM 817 O O . PHE A 1 109 ? -0.029 18.056 28.075 1.00 21.16 4189 PHE B O 1
ATOM 825 N N . GLY A 1 110 ? 0.886 16.903 29.794 1.00 23.85 4190 GLY B N 1
ATOM 826 C CA . GLY A 1 110 ? -0.271 16.044 29.980 1.00 21.49 4190 GLY B CA 1
ATOM 827 C C . GLY A 1 110 ? -0.120 14.587 29.562 1.00 25.42 4190 GLY B C 1
ATOM 828 O O . GLY A 1 110 ? -1.001 13.778 29.903 1.00 15.72 4190 GLY B O 1
ATOM 829 N N . LEU A 1 111 ? 0.935 14.227 28.827 1.00 19.97 4191 LEU B N 1
ATOM 830 C CA . LEU A 1 111 ? 1.195 12.823 28.510 1.00 19.97 4191 LEU B CA 1
ATOM 831 C C . LEU A 1 111 ? 1.343 11.987 29.778 1.00 18.72 4191 LEU B C 1
ATOM 832 O O . LEU A 1 111 ? 2.157 12.300 30.650 1.00 21.58 4191 LEU B O 1
ATOM 837 N N . GLN A 1 112 ? 0.571 10.906 29.855 1.00 16.14 4192 GLN B N 1
ATOM 838 C CA . GLN A 1 112 ? 0.665 9.897 30.901 1.00 20.63 4192 GLN B CA 1
ATOM 839 C C . GLN A 1 112 ? 0.991 8.555 30.273 1.00 22.08 4192 GLN B C 1
ATOM 840 O O . GLN A 1 112 ? 0.251 8.082 29.400 1.00 17.89 4192 GLN B O 1
ATOM 846 N N . VAL A 1 113 ? 2.052 7.913 30.755 1.00 16.86 4193 VAL B N 1
ATOM 847 C CA . VAL A 1 113 ? 2.431 6.588 30.280 1.00 16.01 4193 VAL B CA 1
ATOM 848 C C . VAL A 1 113 ? 2.730 5.735 31.501 1.00 16.85 4193 VAL B C 1
ATOM 849 O O . VAL A 1 113 ? 3.458 6.170 32.395 1.00 17.99 4193 VAL B O 1
ATOM 853 N N . SER A 1 114 ? 2.141 4.539 31.566 1.00 18.28 4194 SER B N 1
ATOM 854 C CA . SER A 1 114 ? 2.503 3.596 32.616 1.00 17.02 4194 SER B CA 1
ATOM 855 C C . SER A 1 114 ? 2.796 2.225 32.029 1.00 17.85 4194 SER B C 1
ATOM 856 O O . SER A 1 114 ? 2.201 1.810 31.024 1.00 15.67 4194 SER B O 1
ATOM 859 N N . TYR A 1 115 ? 3.703 1.523 32.708 1.00 16.66 4195 TYR B N 1
ATOM 860 C CA . TYR A 1 115 ? 4.123 0.164 32.388 1.00 18.66 4195 TYR B CA 1
ATOM 861 C C . TYR A 1 115 ? 4.419 -0.539 33.703 1.00 25.86 4195 TYR B C 1
ATOM 862 O O . TYR A 1 115 ? 5.059 0.051 34.580 1.00 21.44 4195 TYR B O 1
ATOM 871 N N . ASP A 1 116 ? 3.960 -1.786 33.854 1.00 15.62 4196 ASP B N 1
ATOM 872 C CA . ASP A 1 116 ? 4.117 -2.466 35.129 1.00 19.36 4196 ASP B CA 1
ATOM 873 C C . ASP A 1 116 ? 5.325 -3.375 35.146 1.00 24.84 4196 ASP B C 1
ATOM 874 O O . ASP A 1 116 ? 5.378 -4.3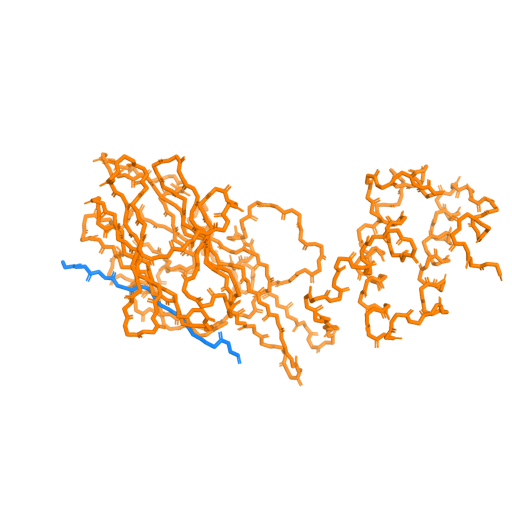10 35.954 1.00 22.57 4196 ASP B O 1
ATOM 879 N N . TRP A 1 117 ? 6.290 -3.131 34.256 1.00 23.71 4197 TRP B N 1
ATOM 880 C CA . TRP A 1 117 ? 7.470 -3.976 34.139 1.00 22.88 4197 TRP B CA 1
ATOM 881 C C . TRP A 1 117 ? 7.089 -5.422 33.814 1.00 26.87 4197 TRP B C 1
ATOM 882 O O . TRP A 1 117 ? 7.905 -6.342 33.981 1.00 26.24 4197 TRP B O 1
ATOM 893 N N . ASN A 1 118 ? 5.846 -5.653 33.387 1.00 21.13 4198 ASN B N 1
ATOM 894 C CA . ASN A 1 118 ? 5.482 -6.990 32.940 1.00 28.50 4198 ASN B CA 1
ATOM 895 C C . ASN A 1 118 ? 4.950 -6.915 31.516 1.00 22.51 4198 ASN B C 1
ATOM 896 O O . ASN A 1 118 ? 5.740 -6.981 30.568 1.00 24.72 4198 ASN B O 1
ATOM 901 N N . TRP A 1 119 ? 3.626 -6.758 31.334 1.00 22.19 4199 TRP B N 1
ATOM 902 C CA . TRP A 1 119 ? 3.172 -6.536 29.963 1.00 27.20 4199 TRP B CA 1
ATOM 903 C C . TRP A 1 119 ? 1.934 -5.647 29.838 1.00 24.15 4199 TRP B C 1
ATOM 904 O O . TRP A 1 119 ? 1.278 -5.682 28.791 1.00 21.93 4199 TRP B O 1
ATOM 915 N N . ARG A 1 120 ? 1.585 -4.867 30.855 1.00 21.95 4200 ARG B N 1
ATOM 916 C CA . ARG A 1 120 ? 0.486 -3.920 30.735 1.00 27.80 4200 ARG B CA 1
ATOM 917 C C . ARG A 1 120 ? 1.049 -2.524 30.528 1.00 22.70 4200 ARG B C 1
ATOM 918 O O . ARG A 1 120 ? 1.891 -2.071 31.304 1.00 21.82 4200 ARG B O 1
ATOM 926 N N . VAL A 1 121 ? 0.598 -1.873 29.457 1.00 24.15 4201 VAL B N 1
ATOM 927 C CA . VAL A 1 121 ? 0.978 -0.514 29.093 1.00 20.62 4201 VAL B CA 1
ATOM 928 C C . VAL A 1 121 ? -0.293 0.290 28.902 1.00 24.20 4201 VAL B C 1
ATOM 929 O O . VAL A 1 121 ? -1.245 -0.187 28.270 1.00 18.12 4201 VAL B O 1
ATOM 933 N N . ASP A 1 122 ? -0.302 1.515 29.431 1.00 17.76 4202 ASP B N 1
ATOM 934 C CA A ASP A 1 122 ? -1.398 2.471 29.282 0.63 26.44 4202 ASP B CA 1
ATOM 935 C CA B ASP A 1 122 ? -1.384 2.442 29.153 0.37 26.26 4202 ASP B CA 1
ATOM 936 C C . ASP A 1 122 ? -0.814 3.815 28.835 1.00 27.27 4202 ASP B C 1
ATOM 937 O O . ASP A 1 122 ? 0.216 4.242 29.374 1.00 22.18 4202 ASP B O 1
ATOM 946 N N . VAL A 1 123 ? -1.464 4.476 27.885 1.00 23.12 4203 VAL B N 1
ATOM 947 C CA . VAL A 1 123 ? -1.087 5.807 27.422 1.00 20.28 4203 VAL B CA 1
ATOM 948 C C . VAL A 1 123 ? -2.333 6.681 27.504 1.00 26.78 4203 VAL B C 1
ATOM 949 O O . VAL A 1 123 ? -3.379 6.338 26.937 1.00 20.25 4203 VAL B O 1
ATOM 953 N N . THR A 1 124 ? -2.215 7.813 28.192 1.00 19.75 4204 THR B N 1
ATOM 954 C CA . THR A 1 124 ? -3.336 8.710 28.415 1.00 24.58 4204 THR B CA 1
ATOM 955 C C . THR A 1 124 ? -2.931 10.100 27.942 1.00 18.98 4204 THR B C 1
ATOM 956 O O . THR A 1 124 ? -1.819 10.565 28.223 1.00 23.41 4204 THR B O 1
ATOM 960 N N . LEU A 1 125 ? -3.796 10.722 27.150 1.00 20.22 4205 LEU B N 1
ATOM 961 C CA . LEU A 1 125 ? -3.530 12.018 26.569 1.00 21.15 4205 LEU B CA 1
ATOM 962 C C . LEU A 1 125 ? -4.612 12.997 26.987 1.00 27.13 4205 LEU B C 1
ATOM 963 O O . LEU A 1 125 ? -5.784 12.612 27.110 1.00 28.96 4205 LEU B O 1
ATOM 968 N N . PRO A 1 126 ? -4.256 14.261 27.198 1.00 23.55 4206 PRO B N 1
ATOM 969 C CA . PRO A 1 126 ? -5.274 15.289 27.422 1.00 24.67 4206 PRO B CA 1
ATOM 970 C C . PRO A 1 126 ? -6.146 15.480 26.186 1.00 29.06 4206 PRO B C 1
ATOM 971 O O . PRO A 1 126 ? -5.767 15.153 25.054 1.00 25.54 4206 PRO B O 1
ATOM 975 N N . SER A 1 127 ? -7.346 16.015 26.430 1.00 29.14 4207 SER B N 1
ATOM 976 C CA . SER A 1 127 ? -8.346 16.193 25.376 1.00 41.92 4207 SER B CA 1
ATOM 977 C C . SER A 1 127 ? -7.836 17.010 24.181 1.00 28.73 4207 SER B C 1
ATOM 978 O O . SER A 1 127 ? -8.324 16.823 23.059 1.00 30.77 4207 SER B O 1
ATOM 981 N N . SER A 1 128 ? -6.834 17.870 24.385 1.00 28.38 4208 SER B N 1
ATOM 982 C CA . SER A 1 128 ? -6.332 18.741 23.330 1.00 24.76 4208 SER B CA 1
ATOM 983 C C . SER A 1 128 ? -5.716 17.979 22.161 1.00 37.64 4208 SER B C 1
ATOM 984 O O . SER A 1 128 ? -5.534 18.554 21.082 1.00 35.59 4208 SER B O 1
ATOM 987 N N . TYR A 1 129 ? -5.342 16.721 22.350 1.00 33.70 4209 TYR B N 1
ATOM 988 C CA . TYR A 1 129 ? -4.657 15.994 21.294 1.00 28.72 4209 TYR B CA 1
ATOM 989 C C . TYR A 1 129 ? -5.630 15.307 20.344 1.00 30.34 4209 TYR B C 1
ATOM 990 O O . TYR A 1 129 ? -5.194 14.519 19.497 1.00 26.29 4209 TYR B O 1
ATOM 999 N N . HIS A 1 130 ? -6.935 15.564 20.489 1.00 25.60 4210 HIS B N 1
ATOM 1000 C CA . HIS A 1 130 ? -7.939 14.947 19.622 1.00 32.07 4210 HIS B CA 1
ATOM 1001 C C . HIS A 1 130 ? -7.548 15.093 18.155 1.00 32.10 4210 HIS B C 1
ATOM 1002 O O . HIS A 1 130 ? -7.280 16.195 17.673 1.00 28.63 4210 HIS B O 1
ATOM 1009 N N . GLY A 1 131 ? -7.484 13.968 17.452 1.00 25.19 4211 GLY B N 1
ATOM 1010 C CA . GLY A 1 131 ? -7.146 14.049 16.050 1.00 26.10 4211 GLY B CA 1
ATOM 1011 C C . GLY A 1 131 ? -5.729 14.459 15.751 1.00 25.03 4211 GLY B C 1
ATOM 1012 O O . GLY A 1 131 ? -5.394 14.644 14.584 1.00 27.93 4211 GLY B O 1
ATOM 1013 N N . ALA A 1 132 ? -4.864 14.585 16.752 1.00 24.26 4212 ALA B N 1
ATOM 1014 C CA . ALA A 1 132 ? -3.528 15.120 16.506 1.00 29.39 4212 ALA B CA 1
ATOM 1015 C C . ALA A 1 132 ? -2.419 14.080 16.667 1.00 30.90 4212 ALA B C 1
ATOM 1016 O O . ALA A 1 132 ? -1.240 14.432 16.574 1.00 27.82 4212 ALA B O 1
ATOM 1018 N N . VAL A 1 133 ? -2.764 12.807 16.874 1.00 20.40 4213 VAL B N 1
ATOM 1019 C CA . VAL A 1 133 ? -1.785 11.749 17.088 1.00 29.29 4213 VAL B CA 1
ATOM 1020 C C . VAL A 1 133 ? -2.051 10.620 16.102 1.00 29.94 4213 VAL B C 1
ATOM 1021 O O . VAL A 1 133 ? -3.088 10.582 15.431 1.00 27.85 4213 VAL B O 1
ATOM 1025 N N . CYS A 1 134 ? -1.106 9.676 16.049 1.00 24.14 4214 CYS B N 1
ATOM 1026 C CA . CYS A 1 134 ? -1.212 8.518 15.170 1.00 25.41 4214 CYS B CA 1
ATOM 1027 C C . CYS A 1 134 ? -0.284 7.411 15.667 1.00 28.29 4214 CYS B C 1
ATOM 1028 O O . CYS A 1 134 ? 0.555 7.619 16.550 1.00 27.40 4214 CYS B O 1
ATOM 1031 N N . GLY A 1 135 ? -0.423 6.225 15.049 1.00 22.79 4215 GLY B N 1
ATOM 1032 C CA . GLY A 1 135 ? 0.337 5.038 15.381 1.00 24.33 4215 GLY B CA 1
ATOM 1033 C C . GLY A 1 135 ? -0.608 3.896 15.649 1.00 18.94 4215 GLY B C 1
ATOM 1034 O O . GLY A 1 135 ? -1.765 3.913 15.211 1.00 20.56 4215 GLY B O 1
ATOM 1035 N N . LEU A 1 136 ? -0.135 2.901 16.412 1.00 17.11 4216 LEU B N 1
ATOM 1036 C CA . LEU A 1 136 ? -0.974 1.732 16.662 1.00 17.13 4216 LEU B CA 1
ATOM 1037 C C . LEU A 1 136 ? -2.232 2.113 17.409 1.00 24.28 4216 LEU B C 1
ATOM 1038 O O . LEU A 1 136 ? -3.257 1.444 17.253 1.00 20.89 4216 LEU B O 1
ATOM 1043 N N . CYS A 1 137 ? -2.182 3.204 18.194 1.00 22.18 4217 CYS B N 1
ATOM 1044 C CA . CYS A 1 137 ? -3.322 3.648 18.988 1.00 20.51 4217 CYS B CA 1
ATOM 1045 C C . CYS A 1 137 ? -4.352 4.448 18.196 1.00 16.39 4217 CYS B C 1
ATOM 1046 O O . CYS A 1 137 ? -5.384 4.817 18.764 1.00 21.79 4217 CYS B O 1
ATOM 1049 N N . GLY A 1 138 ? -4.105 4.760 16.933 1.00 24.51 4218 GLY B N 1
ATOM 1050 C CA . GLY A 1 138 ? -5.074 5.558 16.188 1.00 24.34 4218 GLY B CA 1
ATOM 1051 C C . GLY A 1 138 ? -4.919 7.056 16.438 1.00 34.28 4218 GLY B C 1
ATOM 1052 O O . GLY A 1 138 ? -3.905 7.530 16.986 1.00 26.06 4218 GLY B O 1
ATOM 1053 N N . ASN A 1 139 ? -5.947 7.815 16.041 1.00 20.44 4219 ASN B N 1
ATOM 1054 C CA . ASN A 1 139 ? -5.859 9.272 16.027 1.00 23.42 4219 ASN B CA 1
ATOM 1055 C C . ASN A 1 139 ? -6.719 9.962 17.086 1.00 25.54 4219 ASN B C 1
ATOM 1056 O O . ASN A 1 139 ? -6.774 11.188 17.098 1.00 23.68 4219 ASN B O 1
ATOM 1061 N N . MET A 1 140 ? -7.375 9.221 17.975 1.00 25.23 4220 MET B N 1
ATOM 1062 C CA . MET A 1 140 ? -8.161 9.812 19.064 1.00 34.63 4220 MET B CA 1
ATOM 1063 C C . MET A 1 140 ? -9.085 10.921 18.535 1.00 33.53 4220 MET B C 1
ATOM 1064 O O . MET A 1 140 ? -8.938 12.102 18.856 1.00 31.88 4220 MET B O 1
ATOM 1069 N N . ASP A 1 141 ? -10.020 10.528 17.664 1.00 30.47 4221 ASP B N 1
ATOM 1070 C CA . ASP A 1 141 ? -11.018 11.459 17.146 1.00 34.39 4221 ASP B CA 1
ATOM 1071 C C . ASP A 1 141 ? -12.428 10.971 17.433 1.00 36.25 4221 ASP B C 1
ATOM 1072 O O . ASP A 1 141 ? -13.358 11.313 16.699 1.00 35.39 4221 ASP B O 1
ATOM 1077 N N . ARG A 1 142 ? -12.583 10.149 18.472 1.00 31.63 4222 ARG B N 1
ATOM 1078 C CA A ARG A 1 142 ? -13.849 9.560 18.889 0.54 38.08 4222 ARG B CA 1
ATOM 1079 C CA B ARG A 1 142 ? -13.854 9.560 18.883 0.46 38.09 4222 ARG B CA 1
ATOM 1080 C C . ARG A 1 142 ? -14.429 8.612 17.835 1.00 44.07 4222 ARG B C 1
ATOM 1081 O O . ARG A 1 142 ? -15.553 8.117 18.001 1.00 44.01 4222 ARG B O 1
ATOM 1096 N N . ASN A 1 143 ? -13.693 8.336 16.757 1.00 41.22 4223 ASN B N 1
ATOM 1097 C CA . ASN A 1 143 ? -14.154 7.396 15.742 1.00 33.84 4223 ASN B CA 1
ATOM 1098 C C . ASN A 1 143 ? -13.268 6.157 15.744 1.00 39.34 4223 ASN B C 1
ATOM 1099 O O . ASN A 1 143 ? -12.116 6.224 15.277 1.00 31.29 4223 ASN B O 1
ATOM 1104 N N . PRO A 1 144 ? -13.759 5.008 16.222 1.00 38.26 4224 PRO B N 1
ATOM 1105 C CA . PRO A 1 144 ? -12.902 3.819 16.319 1.00 33.52 4224 PRO B CA 1
ATOM 1106 C C . PRO A 1 144 ? -12.618 3.158 14.992 1.00 42.45 4224 PRO B C 1
ATOM 1107 O O . PRO A 1 144 ? -11.789 2.237 14.948 1.00 42.39 4224 PRO B O 1
ATOM 1111 N N . ASN A 1 145 ? -13.265 3.594 13.915 1.00 38.16 4225 ASN B N 1
ATOM 1112 C CA . ASN A 1 145 ? -13.321 2.823 12.683 1.00 37.82 4225 ASN B CA 1
ATOM 1113 C C . ASN A 1 145 ? -12.308 3.269 11.644 1.00 34.85 4225 ASN B C 1
ATOM 1114 O O . ASN A 1 145 ? -12.129 2.578 10.640 1.00 40.89 4225 ASN B O 1
ATOM 1119 N N . ASN A 1 146 ? -11.628 4.388 11.868 1.00 40.15 4226 ASN B N 1
ATOM 1120 C CA . ASN A 1 146 ? -10.603 4.874 10.955 1.00 36.99 4226 ASN B CA 1
ATOM 1121 C C . ASN A 1 146 ? -9.208 4.798 11.580 1.00 37.56 4226 ASN B C 1
ATOM 1122 O O . ASN A 1 146 ? -8.325 5.587 11.239 1.00 42.78 4226 ASN B O 1
ATOM 1127 N N . ASP A 1 147 ? -8.994 3.850 12.495 1.00 36.03 4227 ASP B N 1
ATOM 1128 C CA . ASP A 1 147 ? -7.761 3.798 13.271 1.00 42.12 4227 ASP B CA 1
ATOM 1129 C C . ASP A 1 147 ? -6.713 2.860 12.695 1.00 45.66 4227 ASP B C 1
ATOM 1130 O O . ASP A 1 147 ? -5.582 2.860 13.195 1.00 43.57 4227 ASP B O 1
ATOM 1135 N N . GLN A 1 148 ? -7.060 2.065 11.680 1.00 38.76 4228 GLN B N 1
ATOM 1136 C CA . GLN A 1 148 ? -6.170 1.072 11.073 1.00 42.06 4228 GLN B CA 1
ATOM 1137 C C . GLN A 1 148 ? -5.763 1.629 9.716 1.00 44.07 4228 GLN B C 1
ATOM 1138 O O . GLN A 1 148 ? -6.267 1.234 8.664 1.00 52.45 4228 GLN B O 1
ATOM 1144 N N . VAL A 1 149 ? -4.822 2.552 9.757 1.00 39.95 4229 VAL B N 1
ATOM 1145 C CA . VAL A 1 149 ? -4.486 3.399 8.629 1.00 41.22 4229 VAL B CA 1
ATOM 1146 C C . VAL A 1 149 ? -2.976 3.610 8.590 1.00 43.68 4229 VAL B C 1
ATOM 1147 O O . VAL A 1 149 ? -2.326 3.744 9.635 1.00 36.33 4229 VAL B O 1
ATOM 1151 N N . PHE A 1 150 ? -2.415 3.614 7.373 1.00 34.69 4230 PHE B N 1
ATOM 1152 C CA . PHE A 1 150 ? -1.008 3.893 7.124 1.00 30.15 4230 PHE B CA 1
ATOM 1153 C C . PHE A 1 150 ? -0.620 5.253 7.674 1.00 37.11 4230 PHE B C 1
ATOM 1154 O O . PHE A 1 150 ? -1.498 6.062 8.006 1.00 37.68 4230 PHE B O 1
ATOM 1162 N N . PRO A 1 151 ? 0.680 5.538 7.795 1.00 37.39 4231 PRO B N 1
ATOM 1163 C CA . PRO A 1 151 ? 1.098 6.907 8.145 1.00 29.82 4231 PRO B CA 1
ATOM 1164 C C . PRO A 1 151 ? 0.627 7.966 7.157 1.00 45.39 4231 PRO B C 1
ATOM 1165 O O . PRO A 1 151 ? 0.435 9.125 7.552 1.00 43.10 4231 PRO B O 1
ATOM 1169 N N . ASN A 1 152 ? 0.449 7.616 5.881 1.00 48.15 4232 ASN B N 1
ATOM 1170 C CA . ASN A 1 152 ? 0.029 8.593 4.890 1.00 47.88 4232 ASN B CA 1
ATOM 1171 C C . ASN A 1 152 ? -1.479 8.762 4.834 1.00 44.94 4232 ASN B C 1
ATOM 1172 O O . ASN A 1 152 ? -1.965 9.513 3.989 1.00 61.64 4232 ASN B O 1
ATOM 1177 N N . GLY A 1 153 ? -2.231 8.073 5.683 1.00 39.27 4233 GLY B N 1
ATOM 1178 C CA . GLY A 1 153 ? -3.635 8.372 5.858 1.00 44.61 4233 GLY B CA 1
ATOM 1179 C C . GLY A 1 153 ? -4.603 7.425 5.177 1.00 53.92 4233 GLY B C 1
ATOM 1180 O O . GLY A 1 153 ? -5.808 7.502 5.449 1.00 51.00 4233 GLY B O 1
ATOM 1181 N N . THR A 1 154 ? -4.122 6.504 4.354 1.00 42.95 4234 THR B N 1
ATOM 1182 C CA . THR A 1 154 ? -5.008 5.613 3.625 1.00 49.46 4234 THR B CA 1
ATOM 1183 C C . THR A 1 154 ? -5.164 4.269 4.336 1.00 53.43 4234 THR B C 1
ATOM 1184 O O . THR A 1 154 ? -4.269 3.810 5.053 1.00 48.79 4234 THR B O 1
ATOM 1188 N N . LEU A 1 155 ? -6.323 3.647 4.125 1.00 49.23 4235 LEU B N 1
ATOM 1189 C CA . LEU A 1 155 ? -6.655 2.385 4.770 1.00 52.61 4235 LEU B CA 1
ATOM 1190 C C . LEU A 1 155 ? -5.617 1.313 4.445 1.00 58.78 4235 LEU B C 1
ATOM 1191 O O . LEU A 1 155 ? -5.024 1.295 3.362 1.00 48.07 4235 LEU B O 1
ATOM 1196 N N . ALA A 1 156 ? -5.387 0.386 5.436 1.00 55.47 4236 ALA B N 1
ATOM 1197 C CA . ALA A 1 156 ? -4.396 -0.647 5.222 1.00 54.66 4236 ALA B CA 1
ATOM 1198 C C . ALA A 1 156 ? -5.063 -1.973 4.873 1.00 55.20 4236 ALA B C 1
ATOM 1199 O O . ALA A 1 156 ? -6.178 -2.255 5.331 1.00 61.46 4236 ALA B O 1
ATOM 1201 N N . PRO A 1 157 ? -4.401 -2.810 4.059 1.00 58.60 4237 PRO B N 1
ATOM 1202 C CA . PRO A 1 157 ? -5.037 -4.085 3.673 1.00 56.85 4237 PRO B CA 1
ATOM 1203 C C . PRO A 1 157 ? -5.262 -5.008 4.859 1.00 59.30 4237 PRO B C 1
ATOM 1204 O O . PRO A 1 157 ? -6.395 -5.452 5.093 1.00 65.17 4237 PRO B O 1
ATOM 1208 N N . SER A 1 158 ? -4.217 -5.272 5.640 1.00 49.63 4238 SER B N 1
ATOM 1209 C CA . SER A 1 158 ? -4.282 -6.208 6.750 1.00 49.67 4238 SER B CA 1
ATOM 1210 C C . SER A 1 158 ? -3.686 -5.585 8.007 1.00 38.33 4238 SER B C 1
ATOM 1211 O O . SER A 1 158 ? -2.891 -4.639 7.952 1.00 32.64 4238 SER B O 1
ATOM 1214 N N . ILE A 1 159 ? -4.080 -6.153 9.142 1.00 32.46 4239 ILE B N 1
ATOM 1215 C CA . ILE A 1 159 ? -3.491 -5.752 10.418 1.00 34.59 4239 ILE B CA 1
ATOM 1216 C C . ILE A 1 159 ? -1.977 -5.886 10.403 1.00 34.25 4239 ILE B C 1
ATOM 1217 O O . ILE A 1 159 ? -1.287 -4.902 10.729 1.00 28.20 4239 ILE B O 1
ATOM 1222 N N . PRO A 1 160 ? -1.373 -7.012 9.980 1.00 36.09 4240 PRO B N 1
ATOM 1223 C CA . PRO A 1 160 ? 0.093 -7.102 9.998 1.00 28.65 4240 PRO B CA 1
ATOM 1224 C C . PRO A 1 160 ? 0.788 -6.128 9.062 1.00 23.50 4240 PRO B C 1
ATOM 1225 O O . PRO A 1 160 ? 1.900 -5.686 9.371 1.00 23.87 4240 PRO B O 1
ATOM 1229 N N . ILE A 1 161 ? 0.205 -5.804 7.909 1.00 28.30 4241 ILE B N 1
ATOM 1230 C CA . ILE A 1 161 ? 0.845 -4.815 7.043 1.00 28.60 4241 ILE B CA 1
ATOM 1231 C C . ILE A 1 161 ? 0.686 -3.410 7.629 1.00 28.48 4241 ILE B C 1
ATOM 1232 O O . ILE A 1 161 ? 1.593 -2.566 7.533 1.00 23.34 4241 ILE B O 1
ATOM 1237 N N . TRP A 1 162 ? -0.462 -3.139 8.248 1.00 27.20 4242 TRP B N 1
ATOM 1238 C CA . TRP A 1 162 ? -0.645 -1.882 8.971 1.00 28.45 4242 TRP B CA 1
ATOM 1239 C C . TRP A 1 162 ? 0.415 -1.719 10.056 1.00 23.72 4242 TRP B C 1
ATOM 1240 O O . TRP A 1 162 ? 1.093 -0.687 10.124 1.00 23.33 4242 TRP B O 1
ATOM 1251 N N . GLY A 1 163 ? 0.581 -2.746 10.898 1.00 26.17 4243 GLY B N 1
ATOM 1252 C CA . GLY A 1 163 ? 1.577 -2.683 11.959 1.00 23.07 4243 GLY B CA 1
ATOM 1253 C C . GLY A 1 163 ? 2.978 -2.484 11.419 1.00 30.20 4243 GLY B C 1
ATOM 1254 O O . GLY A 1 163 ? 3.785 -1.757 12.010 1.00 28.12 4243 GLY B O 1
ATOM 1255 N N . GLY A 1 164 ? 3.274 -3.096 10.264 1.00 26.23 4244 GLY B N 1
ATOM 1256 C CA . GLY A 1 164 ? 4.590 -2.941 9.673 1.00 21.44 4244 GLY B CA 1
ATOM 1257 C C . GLY A 1 164 ? 4.872 -1.517 9.248 1.00 20.12 4244 GLY B C 1
ATOM 1258 O O . GLY A 1 164 ? 5.993 -1.023 9.404 1.00 31.92 4244 GLY B O 1
ATOM 1259 N N . SER A 1 165 ? 3.862 -0.832 8.712 1.00 24.37 4245 SER B N 1
ATOM 1260 C CA . SER A 1 165 ? 4.041 0.568 8.345 1.00 22.01 4245 SER B CA 1
ATOM 1261 C C . SER A 1 165 ? 4.413 1.416 9.548 1.00 28.12 4245 SER B C 1
ATOM 1262 O O . SER A 1 165 ? 5.043 2.468 9.386 1.00 31.90 4245 SER B O 1
ATOM 1265 N N . TRP A 1 166 ? 4.061 0.966 10.751 1.00 27.03 4246 TRP B N 1
ATOM 1266 C CA . TRP A 1 166 ? 4.281 1.724 11.972 1.00 21.71 4246 TRP B CA 1
ATOM 1267 C C . TRP A 1 166 ? 5.477 1.237 12.771 1.00 25.37 4246 TRP B C 1
ATOM 1268 O O . TRP A 1 166 ? 5.604 1.594 13.949 1.00 21.64 4246 TRP B O 1
ATOM 1279 N N . ARG A 1 167 ? 6.349 0.426 12.172 1.00 19.47 4247 ARG B N 1
ATOM 1280 C CA . ARG A 1 167 ? 7.596 0.086 12.836 1.00 21.67 4247 ARG B CA 1
ATOM 1281 C C . ARG A 1 167 ? 8.406 1.350 13.074 1.00 26.84 4247 ARG B C 1
ATOM 1282 O O . ARG A 1 167 ? 8.408 2.269 12.250 1.00 23.71 4247 ARG B O 1
ATOM 1290 N N . ALA A 1 168 ? 9.078 1.404 14.217 1.00 27.41 4248 ALA B N 1
ATOM 1291 C CA . ALA A 1 168 ? 9.982 2.504 14.499 1.00 29.67 4248 ALA B CA 1
ATOM 1292 C C . ALA A 1 168 ? 11.322 2.245 13.807 1.00 31.38 4248 ALA B C 1
ATOM 1293 O O . ALA A 1 168 ? 11.659 1.096 13.506 1.00 28.47 4248 ALA B O 1
ATOM 1295 N N . PRO A 1 169 ? 12.100 3.294 13.531 1.00 40.33 4249 PRO B N 1
ATOM 1296 C CA . PRO A 1 169 ? 13.393 3.089 12.855 1.00 43.94 4249 PRO B CA 1
ATOM 1297 C C . PRO A 1 169 ? 14.371 2.301 13.721 1.00 44.69 4249 PRO B C 1
ATOM 1298 O O . PRO A 1 169 ? 14.426 2.474 14.938 1.00 45.08 4249 PRO B O 1
ATOM 1302 N N . GLY A 1 170 ? 15.138 1.419 13.076 1.00 40.63 4250 GLY B N 1
ATOM 1303 C CA . GLY A 1 170 ? 16.167 0.655 13.755 1.00 40.79 4250 GLY B CA 1
ATOM 1304 C C . GLY A 1 170 ? 16.268 -0.782 13.285 1.00 46.99 4250 GLY B C 1
ATOM 1305 O O . GLY A 1 170 ? 15.251 -1.470 13.190 1.00 51.60 4250 GLY B O 1
ATOM 1306 N N . TRP A 1 171 ? 17.485 -1.257 13.011 1.00 52.37 4251 TRP B N 1
ATOM 1307 C CA . TRP A 1 171 ? 17.659 -2.601 12.476 1.00 49.06 4251 TRP B CA 1
ATOM 1308 C C . TRP A 1 171 ? 17.148 -3.641 13.461 1.00 52.94 4251 TRP B C 1
ATOM 1309 O O . TRP A 1 171 ? 17.446 -3.585 14.655 1.00 58.73 4251 TRP B O 1
ATOM 1320 N N . ASP A 1 172 ? 16.385 -4.606 12.949 1.00 52.58 4252 ASP B N 1
ATOM 1321 C CA . ASP A 1 172 ? 15.715 -5.602 13.787 1.00 50.44 4252 ASP B CA 1
ATOM 1322 C C . ASP A 1 172 ? 15.512 -6.866 12.970 1.00 50.47 4252 ASP B C 1
ATOM 1323 O O . ASP A 1 172 ? 14.379 -7.239 12.630 1.00 46.91 4252 ASP B O 1
ATOM 1328 N N . PRO A 1 173 ? 16.595 -7.600 12.678 1.00 48.62 4253 PRO B N 1
ATOM 1329 C CA . PRO A 1 173 ? 16.559 -8.576 11.576 1.00 41.40 4253 PRO B CA 1
ATOM 1330 C C . PRO A 1 173 ? 15.692 -9.773 11.860 1.00 42.77 4253 PRO B C 1
ATOM 1331 O O . PRO A 1 173 ? 15.286 -10.480 10.925 1.00 44.84 4253 PRO B O 1
ATOM 1335 N N . LEU A 1 174 ? 15.393 -10.024 13.127 1.00 45.95 4254 LEU B N 1
ATOM 1336 C CA . LEU A 1 174 ? 14.738 -11.249 13.538 1.00 33.26 4254 LEU B CA 1
ATOM 1337 C C . LEU A 1 174 ? 13.256 -11.043 13.786 1.00 35.50 4254 LEU B C 1
ATOM 1338 O O . LEU A 1 174 ? 12.535 -12.017 14.040 1.00 42.57 4254 LEU B O 1
ATOM 1343 N N . CYS A 1 175 ? 12.793 -9.805 13.726 1.00 34.06 4255 CYS B N 1
ATOM 1344 C CA . CYS A 1 175 ? 11.423 -9.485 14.066 1.00 34.48 4255 CYS B CA 1
ATOM 1345 C C . CYS A 1 175 ? 10.526 -9.657 12.844 1.00 33.47 4255 CYS B C 1
ATOM 1346 O O . CYS A 1 175 ? 10.988 -9.777 11.705 1.00 34.20 4255 CYS B O 1
ATOM 1349 N N . TRP A 1 176 ? 9.228 -9.702 13.109 1.00 32.47 4256 TRP B N 1
ATOM 1350 C CA . TRP A 1 176 ? 8.204 -9.804 12.085 1.00 25.37 4256 TRP B CA 1
ATOM 1351 C C . TRP A 1 176 ? 6.935 -9.186 12.642 1.00 24.35 4256 TRP B C 1
ATOM 1352 O O . TRP A 1 176 ? 6.757 -9.087 13.863 1.00 21.17 4256 TRP B O 1
ATOM 1363 N N . ASP A 1 177 ? 6.033 -8.817 11.733 1.00 23.22 4257 ASP B N 1
ATOM 1364 C CA . ASP A 1 177 ? 4.719 -8.331 12.117 1.00 24.81 4257 ASP B CA 1
ATOM 1365 C C . ASP A 1 177 ? 3.690 -9.439 12.227 1.00 28.37 4257 ASP B C 1
ATOM 1366 O O . ASP A 1 177 ? 2.672 -9.254 12.908 1.00 20.83 4257 ASP B O 1
ATOM 1371 N N . GLU A 1 178 ? 3.934 -10.579 11.582 1.00 25.83 4258 GLU B N 1
ATOM 1372 C CA . GLU A 1 178 ? 3.042 -11.731 11.661 1.00 30.74 4258 GLU B CA 1
ATOM 1373 C C . GLU A 1 178 ? 3.842 -12.986 11.345 1.00 31.18 4258 GLU B C 1
ATOM 1374 O O . GLU A 1 178 ? 4.774 -12.960 10.539 1.00 24.70 4258 GLU B O 1
ATOM 1380 N N . CYS A 1 179 ? 3.465 -14.081 11.990 1.00 38.33 4259 CYS B N 1
ATOM 1381 C CA . CYS A 1 179 ? 4.142 -15.361 11.847 1.00 39.11 4259 CYS B CA 1
ATOM 1382 C C . CYS A 1 179 ? 3.229 -16.276 11.042 1.00 55.34 4259 CYS B C 1
ATOM 1383 O O . CYS A 1 179 ? 2.155 -16.662 11.516 1.00 64.00 4259 CYS B O 1
ATOM 1386 N N . ARG A 1 180 ? 3.656 -16.630 9.833 1.00 67.20 4260 ARG B N 1
ATOM 1387 C CA . ARG A 1 180 ? 2.805 -17.381 8.909 1.00 67.74 4260 ARG B CA 1
ATOM 1388 C C . ARG A 1 180 ? 2.914 -18.889 9.159 1.00 78.66 4260 ARG B C 1
ATOM 1389 O O . ARG A 1 180 ? 3.251 -19.684 8.277 1.00 76.05 4260 ARG B O 1
ATOM 1397 N N . GLY A 1 181 ? 2.604 -19.264 10.406 1.00 80.47 4261 GLY B N 1
ATOM 1398 C CA . GLY A 1 181 ? 2.525 -20.650 10.829 1.00 82.29 4261 GLY B CA 1
ATOM 1399 C C . GLY A 1 181 ? 3.824 -21.245 11.343 1.00 83.54 4261 GLY B C 1
ATOM 1400 O O . GLY A 1 181 ? 3.916 -21.645 12.511 1.00 73.04 4261 GLY B O 1
ATOM 1401 N N . SER A 1 182 ? 4.834 -21.309 10.473 1.00 84.39 4262 SER B N 1
ATOM 1402 C CA . SER A 1 182 ? 6.087 -22.025 10.724 1.00 82.51 4262 SER B CA 1
ATOM 1403 C C . SER A 1 182 ? 7.192 -21.004 10.995 1.00 78.05 4262 SER B C 1
ATOM 1404 O O . SER A 1 182 ? 7.910 -20.587 10.083 1.00 79.61 4262 SER B O 1
ATOM 1407 N N . CYS A 1 183 ? 7.328 -20.603 12.268 1.00 73.50 4263 CYS B N 1
ATOM 1408 C CA . CYS A 1 183 ? 8.227 -19.504 12.619 1.00 85.24 4263 CYS B CA 1
ATOM 1409 C C . CYS A 1 183 ? 9.054 -19.807 13.861 1.00 72.24 4263 CYS B C 1
ATOM 1410 O O . CYS A 1 183 ? 8.502 -19.962 14.957 1.00 62.91 4263 CYS B O 1
ATOM 1413 N N . PRO A 1 184 ? 10.379 -19.862 13.729 1.00 83.81 4264 PRO B N 1
ATOM 1414 C CA . PRO A 1 184 ? 11.232 -20.132 14.892 1.00 74.47 4264 PRO B CA 1
ATOM 1415 C C . PRO A 1 184 ? 11.137 -19.030 15.937 1.00 64.92 4264 PRO B C 1
ATOM 1416 O O . PRO A 1 184 ? 10.619 -17.940 15.691 1.00 74.24 4264 PRO B O 1
ATOM 1420 N N . THR A 1 185 ? 11.628 -19.346 17.130 1.00 66.32 4265 THR B N 1
ATOM 1421 C CA . THR A 1 185 ? 11.690 -18.422 18.254 1.00 70.06 4265 THR B CA 1
ATOM 1422 C C . THR A 1 185 ? 13.063 -18.538 18.896 1.00 78.03 4265 THR B C 1
ATOM 1423 O O . THR A 1 185 ? 13.809 -19.490 18.645 1.00 76.68 4265 THR B O 1
ATOM 1427 N N . CYS A 1 186 ? 13.395 -17.558 19.737 1.00 75.98 4266 CYS B N 1
ATOM 1428 C CA . CYS A 1 186 ? 14.668 -17.575 20.447 1.00 67.90 4266 CYS B CA 1
ATOM 1429 C C . CYS A 1 186 ? 14.647 -16.579 21.600 1.00 63.38 4266 CYS B C 1
ATOM 1430 O O . CYS A 1 186 ? 14.270 -15.413 21.415 1.00 66.00 4266 CYS B O 1
ATOM 1433 N N . PRO A 1 187 ? 15.063 -17.003 22.793 1.00 61.84 4267 PRO B N 1
ATOM 1434 C CA . PRO A 1 187 ? 15.025 -16.107 23.957 1.00 66.61 4267 PRO B CA 1
ATOM 1435 C C . PRO A 1 187 ? 15.985 -14.939 23.808 1.00 62.10 4267 PRO B C 1
ATOM 1436 O O . PRO A 1 187 ? 17.130 -15.104 23.384 1.00 66.20 4267 PRO B O 1
ATOM 1440 N N . GLU A 1 188 ? 15.517 -13.753 24.205 1.00 64.62 4268 GLU B N 1
ATOM 1441 C CA . GLU A 1 188 ? 16.280 -12.527 23.970 1.00 66.31 4268 GLU B CA 1
ATOM 1442 C C . GLU A 1 188 ? 17.602 -12.489 24.730 1.00 61.97 4268 GLU B C 1
ATOM 1443 O O . GLU A 1 188 ? 18.464 -11.663 24.411 1.00 61.07 4268 GLU B O 1
ATOM 1449 N N . ASP A 1 189 ? 17.784 -13.351 25.727 1.00 77.49 4269 ASP B N 1
ATOM 1450 C CA . ASP A 1 189 ? 19.038 -13.358 26.473 1.00 75.79 4269 ASP B CA 1
ATOM 1451 C C . ASP A 1 189 ? 20.152 -14.025 25.680 1.00 70.76 4269 ASP B C 1
ATOM 1452 O O . ASP A 1 189 ? 21.316 -13.614 25.772 1.00 66.82 4269 ASP B O 1
ATOM 1457 N N . ARG A 1 190 ? 19.808 -15.035 24.886 1.00 65.58 4270 ARG B N 1
ATOM 1458 C CA . ARG A 1 190 ? 20.760 -15.710 24.020 1.00 54.37 4270 ARG B CA 1
ATOM 1459 C C . ARG A 1 190 ? 21.018 -14.980 22.701 1.00 54.26 4270 ARG B C 1
ATOM 1460 O O . ARG A 1 190 ? 21.784 -15.498 21.881 1.00 51.72 4270 ARG B O 1
ATOM 1462 N N . LEU A 1 191 ? 20.430 -13.797 22.474 1.00 50.67 4271 LEU B N 1
ATOM 1463 C CA . LEU A 1 191 ? 20.507 -13.167 21.155 1.00 47.35 4271 LEU B CA 1
ATOM 1464 C C . LEU A 1 191 ? 21.876 -12.561 20.883 1.00 43.60 4271 LEU B C 1
ATOM 1465 O O . LEU A 1 191 ? 22.442 -12.756 19.799 1.00 42.09 4271 LEU B O 1
ATOM 1470 N N . GLU A 1 192 ? 22.418 -11.806 21.837 1.00 33.64 4272 GLU B N 1
ATOM 1471 C CA . GLU A 1 192 ? 23.681 -11.128 21.572 1.00 36.97 4272 GLU B CA 1
ATOM 1472 C C . GLU A 1 192 ? 24.786 -12.134 21.273 1.00 34.82 4272 GLU B C 1
ATOM 1473 O O . GLU A 1 192 ? 25.607 -11.918 20.373 1.00 38.35 4272 GLU B O 1
ATOM 1475 N N . GLN A 1 193 ? 24.818 -13.244 22.011 1.00 27.85 4273 GLN B N 1
ATOM 1476 C CA . GLN A 1 193 ? 25.849 -14.242 21.781 1.00 32.98 4273 GLN B CA 1
ATOM 1477 C C . GLN A 1 193 ? 25.778 -14.757 20.343 1.00 32.01 4273 GLN B C 1
ATOM 1478 O O . GLN A 1 193 ? 26.750 -14.671 19.586 1.00 28.19 4273 GLN B O 1
ATOM 1484 N N . TYR A 1 194 ? 24.605 -15.251 19.942 1.00 26.80 4274 TYR B N 1
ATOM 1485 C CA . TYR A 1 194 ? 24.450 -15.884 18.646 1.00 30.98 4274 TYR B CA 1
ATOM 1486 C C . TYR A 1 194 ? 24.585 -14.893 17.495 1.00 33.18 4274 TYR B C 1
ATOM 1487 O O . TYR A 1 194 ? 24.924 -15.305 16.383 1.00 26.25 4274 TYR B O 1
ATOM 1496 N N . GLU A 1 195 ? 24.395 -13.598 17.745 1.00 29.76 4275 GLU B N 1
ATOM 1497 C CA . GLU A 1 195 ? 24.569 -12.615 16.687 1.00 31.63 4275 GLU B CA 1
ATOM 1498 C C . GLU A 1 195 ? 26.002 -12.154 16.533 1.00 27.75 4275 GLU B C 1
ATOM 1499 O O . GLU A 1 195 ? 26.334 -11.565 15.502 1.00 30.57 4275 GLU B O 1
ATOM 1505 N N . GLY A 1 196 ? 26.854 -12.409 17.522 1.00 33.82 4276 GLY B N 1
ATOM 1506 C CA . GLY A 1 196 ? 28.199 -11.890 17.517 1.00 21.43 4276 GLY B CA 1
ATOM 1507 C C . GLY A 1 196 ? 29.193 -12.857 16.920 1.00 35.35 4276 GLY B C 1
ATOM 1508 O O . GLY A 1 196 ? 28.830 -13.883 16.322 1.00 34.92 4276 GLY B O 1
ATOM 1509 N N . PRO A 1 197 ? 30.479 -12.541 17.065 1.00 37.50 4277 PRO B N 1
ATOM 1510 C CA . PRO A 1 197 ? 31.512 -13.411 16.501 1.00 38.24 4277 PRO B CA 1
ATOM 1511 C C . PRO A 1 197 ? 31.609 -14.706 17.295 1.00 37.82 4277 PRO B C 1
ATOM 1512 O O . PRO A 1 197 ? 31.098 -14.839 18.412 1.00 34.72 4277 PRO B O 1
ATOM 1516 N N . GLY A 1 198 ? 32.235 -15.699 16.675 1.00 34.24 4278 GLY B N 1
ATOM 1517 C CA . GLY A 1 198 ? 32.106 -17.052 17.150 1.00 24.65 4278 GLY B CA 1
ATOM 1518 C C . GLY A 1 198 ? 30.806 -17.709 16.751 1.00 33.56 4278 GLY B C 1
ATOM 1519 O O . GLY A 1 198 ? 30.727 -18.953 16.746 1.00 26.55 4278 GLY B O 1
ATOM 1520 N N . PHE A 1 199 ? 29.781 -16.914 16.398 1.00 23.97 4279 PHE B N 1
ATOM 1521 C CA . PHE A 1 199 ? 28.538 -17.483 15.886 1.00 30.35 4279 PHE B CA 1
ATOM 1522 C C . PHE A 1 199 ? 28.169 -16.846 14.538 1.00 30.01 4279 PHE B C 1
ATOM 1523 O O . PHE A 1 199 ? 28.943 -16.961 13.581 1.00 27.29 4279 PHE B O 1
ATOM 1531 N N . CYS A 1 200 ? 27.022 -16.169 14.438 1.00 23.83 4280 CYS B N 1
ATOM 1532 C CA . CYS A 1 200 ? 26.517 -15.669 13.159 1.00 29.63 4280 CYS B CA 1
ATOM 1533 C C . CYS A 1 200 ? 27.034 -14.270 12.797 1.00 33.20 4280 CYS B C 1
ATOM 1534 O O . CYS A 1 200 ? 26.644 -13.729 11.747 1.00 28.65 4280 CYS B O 1
ATOM 1537 N N . GLY A 1 201 ? 27.900 -13.684 13.626 1.00 26.73 4281 GLY B N 1
ATOM 1538 C CA . GLY A 1 201 ? 28.543 -12.419 13.326 1.00 26.02 4281 GLY B CA 1
ATOM 1539 C C . GLY A 1 201 ? 29.023 -12.225 11.892 1.00 28.90 4281 GLY B C 1
ATOM 1540 O O . GLY A 1 201 ? 28.733 -11.195 11.272 1.00 31.03 4281 GLY B O 1
ATOM 1541 N N . PRO A 1 202 ? 29.788 -13.206 11.324 1.00 30.82 4282 PRO B N 1
ATOM 1542 C CA . PRO A 1 202 ? 30.256 -13.062 9.927 1.00 26.35 4282 PRO B CA 1
ATOM 1543 C C . PRO A 1 202 ? 29.159 -12.775 8.890 1.00 28.41 4282 PRO B C 1
ATOM 1544 O O . PRO A 1 202 ? 29.459 -12.268 7.804 1.00 28.82 4282 PRO B O 1
ATOM 1548 N N . LEU A 1 203 ? 27.896 -13.079 9.189 1.00 21.51 4283 LEU B N 1
ATOM 1549 C CA . LEU A 1 203 ? 26.820 -12.806 8.247 1.00 28.65 4283 LEU B CA 1
ATOM 1550 C C . LEU A 1 203 ? 26.133 -11.475 8.499 1.00 27.52 4283 LEU B C 1
ATOM 1551 O O . LEU A 1 203 ? 25.084 -11.224 7.909 1.00 30.77 4283 LEU B O 1
ATOM 1556 N N . ALA A 1 204 ? 26.693 -10.624 9.355 1.00 33.44 4284 ALA B N 1
ATOM 1557 C CA . ALA A 1 204 ? 26.188 -9.279 9.585 1.00 36.33 4284 ALA B CA 1
ATOM 1558 C C . ALA A 1 204 ? 27.164 -8.287 8.973 1.00 41.60 4284 ALA B C 1
ATOM 1559 O O . ALA A 1 204 ? 28.382 -8.496 9.017 1.00 40.72 4284 ALA B O 1
ATOM 1561 N N . SER A 1 205 ? 26.617 -7.191 8.430 1.00 55.26 4285 SER B N 1
ATOM 1562 C CA . SER A 1 205 ? 27.299 -6.435 7.375 1.00 65.51 4285 SER B CA 1
ATOM 1563 C C . SER A 1 205 ? 28.537 -5.673 7.860 1.00 63.81 4285 SER B C 1
ATOM 1564 O O . SER A 1 205 ? 29.441 -5.409 7.058 1.00 69.18 4285 SER B O 1
ATOM 1567 N N . GLY A 1 206 ? 28.609 -5.298 9.134 1.00 50.31 4286 GLY B N 1
ATOM 1568 C CA . GLY A 1 206 ? 29.770 -4.543 9.569 1.00 49.19 4286 GLY B CA 1
ATOM 1569 C C . GLY A 1 206 ? 30.887 -5.341 10.216 1.00 58.75 4286 GLY B C 1
ATOM 1570 O O . GLY A 1 206 ? 32.040 -4.896 10.237 1.00 66.46 4286 GLY B O 1
ATOM 1571 N N . THR A 1 207 ? 30.564 -6.540 10.715 1.00 65.32 4287 THR B N 1
ATOM 1572 C CA . THR A 1 207 ? 31.428 -7.269 11.646 1.00 62.81 4287 THR B CA 1
ATOM 1573 C C . THR A 1 207 ? 32.800 -7.620 11.070 1.00 64.89 4287 THR B C 1
ATOM 1574 O O . THR A 1 207 ? 33.638 -8.155 11.809 1.00 64.00 4287 THR B O 1
ATOM 1578 N N . GLY A 1 208 ? 33.045 -7.356 9.785 1.00 62.47 4288 GLY B N 1
ATOM 1579 C CA . GLY A 1 208 ? 34.384 -7.419 9.223 1.00 62.55 4288 GLY B CA 1
ATOM 1580 C C . GLY A 1 208 ? 35.164 -8.722 9.322 1.00 61.93 4288 GLY B C 1
ATOM 1581 O O . GLY A 1 208 ? 36.346 -8.686 9.684 1.00 62.01 4288 GLY B O 1
ATOM 1582 N N . GLY A 1 209 ? 34.552 -9.868 8.989 1.00 47.36 4289 GLY B N 1
ATOM 1583 C CA . GLY A 1 209 ? 35.245 -11.143 9.002 1.00 36.95 4289 GLY B CA 1
ATOM 1584 C C . GLY A 1 209 ? 35.529 -11.707 7.614 1.00 38.42 4289 GLY B C 1
ATOM 1585 O O . GLY A 1 209 ? 35.750 -10.967 6.650 1.00 47.86 4289 GLY B O 1
ATOM 1586 N N . PRO A 1 210 ? 35.495 -13.039 7.478 1.00 38.35 4290 PRO B N 1
ATOM 1587 C CA . PRO A 1 210 ? 35.886 -13.660 6.200 1.00 39.87 4290 PRO B CA 1
ATOM 1588 C C . PRO A 1 210 ? 34.865 -13.513 5.088 1.00 40.38 4290 PRO B C 1
ATOM 1589 O O . PRO A 1 210 ? 35.184 -13.876 3.950 1.00 39.37 4290 PRO B O 1
ATOM 1593 N N . PHE A 1 211 ? 33.654 -13.023 5.359 1.00 35.24 4291 PHE B N 1
ATOM 1594 C CA . PHE A 1 211 ? 32.608 -12.978 4.343 1.00 35.59 4291 PHE B CA 1
ATOM 1595 C C . PHE A 1 211 ? 32.316 -11.572 3.832 1.00 34.16 4291 PHE B C 1
ATOM 1596 O O . PHE A 1 211 ? 31.381 -11.404 3.042 1.00 25.39 4291 PHE B O 1
ATOM 1604 N N . THR A 1 212 ? 33.087 -10.555 4.247 1.00 35.23 4292 THR B N 1
ATOM 1605 C CA . THR A 1 212 ? 32.705 -9.184 3.904 1.00 37.74 4292 THR B CA 1
ATOM 1606 C C . THR A 1 212 ? 32.735 -8.946 2.397 1.00 34.43 4292 THR B C 1
ATOM 1607 O O . THR A 1 212 ? 31.911 -8.180 1.878 1.00 30.50 4292 THR B O 1
ATOM 1611 N N . THR A 1 213 ? 33.646 -9.614 1.675 1.00 29.64 4293 THR B N 1
ATOM 1612 C CA A THR A 1 213 ? 33.729 -9.405 0.230 0.46 37.56 4293 THR B CA 1
ATOM 1613 C CA B THR A 1 213 ? 33.734 -9.416 0.231 0.54 37.57 4293 THR B CA 1
ATOM 1614 C C . THR A 1 213 ? 32.435 -9.796 -0.481 1.00 33.21 4293 THR B C 1
ATOM 1615 O O . THR A 1 213 ? 32.114 -9.236 -1.531 1.00 32.79 4293 THR B O 1
ATOM 1622 N N . CYS A 1 214 ? 31.677 -10.740 0.072 1.00 35.43 4294 CYS B N 1
ATOM 1623 C CA . CYS A 1 214 ? 30.454 -11.201 -0.566 1.00 34.02 4294 CYS B CA 1
ATOM 1624 C C . CYS A 1 214 ? 29.238 -10.384 -0.172 1.00 31.61 4294 CYS B C 1
ATOM 1625 O O . CYS A 1 214 ? 28.236 -10.416 -0.902 1.00 29.11 4294 CYS B O 1
ATOM 1628 N N . HIS A 1 215 ? 29.302 -9.658 0.957 1.00 33.12 4295 HIS B N 1
ATOM 1629 C CA . HIS A 1 215 ? 28.117 -8.979 1.489 1.00 30.87 4295 HIS B CA 1
ATOM 1630 C C . HIS A 1 215 ? 27.463 -8.092 0.443 1.00 32.58 4295 HIS B C 1
ATOM 1631 O O . HIS A 1 215 ? 26.230 -7.986 0.393 1.00 34.25 4295 HIS B O 1
ATOM 1638 N N . ALA A 1 216 ? 28.270 -7.443 -0.400 1.00 26.70 4296 ALA B N 1
ATOM 1639 C CA . ALA A 1 216 ? 27.737 -6.524 -1.400 1.00 37.20 4296 ALA B CA 1
ATOM 1640 C C . ALA A 1 216 ? 27.180 -7.235 -2.620 1.00 38.05 4296 ALA B C 1
ATOM 1641 O O . ALA A 1 216 ? 26.560 -6.582 -3.464 1.00 47.28 4296 ALA B O 1
ATOM 1643 N N . HIS A 1 217 ? 27.392 -8.538 -2.748 1.00 37.00 4297 HIS B N 1
ATOM 1644 C CA . HIS A 1 217 ? 26.871 -9.286 -3.885 1.00 36.75 4297 HIS B CA 1
ATOM 1645 C C . HIS A 1 217 ? 25.692 -10.170 -3.514 1.00 38.08 4297 HIS B C 1
ATOM 1646 O O . HIS A 1 217 ? 24.704 -10.218 -4.253 1.00 39.86 4297 HIS B O 1
ATOM 1653 N N . VAL A 1 218 ? 25.757 -10.837 -2.371 1.00 32.35 4298 VAL B N 1
ATOM 1654 C CA . VAL A 1 218 ? 24.642 -11.593 -1.821 1.00 33.32 4298 VAL B CA 1
ATOM 1655 C C . VAL A 1 218 ? 24.259 -10.957 -0.491 1.00 31.17 4298 VAL B C 1
ATOM 1656 O O . VAL A 1 218 ? 24.877 -11.234 0.539 1.00 31.76 4298 VAL B O 1
ATOM 1660 N N . PRO A 1 219 ? 23.240 -10.100 -0.470 1.00 31.70 4299 PRO B N 1
ATOM 1661 C CA . PRO A 1 219 ? 22.868 -9.407 0.787 1.00 33.20 4299 PRO B CA 1
ATOM 1662 C C . PRO A 1 219 ? 22.655 -10.417 1.902 1.00 29.18 4299 PRO B C 1
ATOM 1663 O O . PRO A 1 219 ? 21.894 -11.382 1.743 1.00 32.87 4299 PRO B O 1
ATOM 1667 N N . PRO A 1 220 ? 23.361 -10.271 3.026 1.00 27.03 4300 PRO B N 1
ATOM 1668 C CA . PRO A 1 220 ? 23.443 -11.384 3.993 1.00 26.95 4300 PRO B CA 1
ATOM 1669 C C . PRO A 1 220 ? 22.259 -11.538 4.949 1.00 32.01 4300 PRO B C 1
ATOM 1670 O O . PRO A 1 220 ? 22.157 -12.601 5.578 1.00 26.77 4300 PRO B O 1
ATOM 1674 N N . GLU A 1 221 ? 21.360 -10.547 5.067 1.00 31.19 4301 GLU B N 1
ATOM 1675 C CA . GLU A 1 221 ? 20.433 -10.500 6.201 1.00 27.08 4301 GLU B CA 1
ATOM 1676 C C . GLU A 1 221 ? 19.633 -11.793 6.335 1.00 34.19 4301 GLU B C 1
ATOM 1677 O O . GLU A 1 221 ? 19.580 -12.400 7.416 1.00 31.35 4301 GLU B O 1
ATOM 1683 N N . SER A 1 222 ? 19.013 -12.239 5.241 1.00 29.44 4302 SER B N 1
ATOM 1684 C CA . SER A 1 222 ? 18.225 -13.465 5.299 1.00 27.72 4302 SER B CA 1
ATOM 1685 C C . SER A 1 222 ? 19.060 -14.639 5.788 1.00 27.59 4302 SER B C 1
ATOM 1686 O O . SER A 1 222 ? 18.532 -15.527 6.463 1.00 32.12 4302 SER B O 1
ATOM 1689 N N . PHE A 1 223 ? 20.359 -14.661 5.474 1.00 24.92 4303 PHE B N 1
ATOM 1690 C CA . PHE A 1 223 ? 21.207 -15.741 5.975 1.00 30.03 4303 PHE B CA 1
ATOM 1691 C C . PHE A 1 223 ? 21.543 -15.531 7.446 1.00 29.60 4303 PHE B C 1
ATOM 1692 O O . PHE A 1 223 ? 21.585 -16.496 8.225 1.00 28.19 4303 PHE B O 1
ATOM 1700 N N . PHE A 1 224 ? 21.782 -14.273 7.828 1.00 26.35 4304 PHE B N 1
ATOM 1701 C CA . PHE A 1 224 ? 21.998 -13.924 9.226 1.00 30.34 4304 PHE B CA 1
ATOM 1702 C C . PHE A 1 224 ? 20.801 -14.338 10.080 1.00 36.71 4304 PHE B C 1
ATOM 1703 O O . PHE A 1 224 ? 20.945 -15.092 11.054 1.00 27.39 4304 PHE B O 1
ATOM 1711 N N . LYS A 1 225 ? 19.602 -13.866 9.704 1.00 33.27 4305 LYS B N 1
ATOM 1712 C CA . LYS A 1 225 ? 18.379 -14.225 10.421 1.00 29.42 4305 LYS B CA 1
ATOM 1713 C C . LYS A 1 225 ? 18.263 -15.734 10.580 1.00 36.02 4305 LYS B C 1
ATOM 1714 O O . LYS A 1 225 ? 18.024 -16.245 11.684 1.00 34.62 4305 LYS B O 1
ATOM 1720 N N . GLY A 1 226 ? 18.449 -16.466 9.478 1.00 31.73 4306 GLY B N 1
ATOM 1721 C CA . GLY A 1 226 ? 18.396 -17.913 9.538 1.00 35.64 4306 GLY B CA 1
ATOM 1722 C C . GLY A 1 226 ? 19.495 -18.518 10.389 1.00 40.19 4306 GLY B C 1
ATOM 1723 O O . GLY A 1 226 ? 19.293 -19.550 11.031 1.00 40.16 4306 GLY B O 1
ATOM 1724 N N . CYS A 1 227 ? 20.676 -17.905 10.394 1.00 31.99 4307 CYS B N 1
ATOM 1725 C CA . CYS A 1 227 ? 21.745 -18.418 11.242 1.00 29.00 4307 CYS B CA 1
ATOM 1726 C C . CYS A 1 227 ? 21.367 -18.318 12.718 1.00 33.75 4307 CYS B C 1
ATOM 1727 O O . CYS A 1 227 ? 21.426 -19.311 13.457 1.00 29.58 4307 CYS B O 1
ATOM 1730 N N . VAL A 1 228 ? 20.969 -17.123 13.165 1.00 25.19 4308 VAL B N 1
ATOM 1731 C CA . VAL A 1 228 ? 20.719 -16.923 14.587 1.00 32.49 4308 VAL B CA 1
ATOM 1732 C C . VAL A 1 228 ? 19.611 -17.850 15.082 1.00 44.28 4308 VAL B C 1
ATOM 1733 O O . VAL A 1 228 ? 19.761 -18.511 16.118 1.00 40.14 4308 VAL B O 1
ATOM 1737 N N . LEU A 1 229 ? 18.519 -17.973 14.317 1.00 41.35 4309 LEU B N 1
ATOM 1738 C CA . LEU A 1 229 ? 17.409 -18.829 14.741 1.00 44.82 4309 LEU B CA 1
ATOM 1739 C C . LEU A 1 229 ? 17.762 -20.314 14.650 1.00 48.94 4309 LEU B C 1
ATOM 1740 O O . LEU A 1 229 ? 17.448 -21.086 15.563 1.00 53.86 4309 LEU B O 1
ATOM 1745 N N . ASP A 1 230 ? 18.382 -20.747 13.546 1.00 42.73 4310 ASP B N 1
ATOM 1746 C CA . ASP A 1 230 ? 18.809 -22.143 13.453 1.00 40.82 4310 ASP B CA 1
ATOM 1747 C C . ASP A 1 230 ? 19.789 -22.486 14.570 1.00 54.47 4310 ASP B C 1
ATOM 1748 O O . ASP A 1 230 ? 19.746 -23.588 15.128 1.00 57.96 4310 ASP B O 1
ATOM 1753 N N . VAL A 1 231 ? 20.690 -21.553 14.903 1.00 49.06 4311 VAL B N 1
ATOM 1754 C CA . VAL A 1 231 ? 21.660 -21.797 15.970 1.00 51.47 4311 VAL B CA 1
ATOM 1755 C C . VAL A 1 231 ? 20.987 -21.709 17.337 1.00 49.47 4311 VAL B C 1
ATOM 1756 O O . VAL A 1 231 ? 21.124 -22.608 18.173 1.00 42.11 4311 VAL B O 1
ATOM 1760 N N . CYS A 1 232 ? 20.245 -20.629 17.583 1.00 43.08 4312 CYS B N 1
ATOM 1761 C CA . CYS A 1 232 ? 19.542 -20.505 18.855 1.00 51.71 4312 CYS B CA 1
ATOM 1762 C C . CYS A 1 232 ? 18.639 -21.699 19.128 1.00 55.78 4312 CYS B C 1
ATOM 1763 O O . CYS A 1 232 ? 18.576 -22.191 20.259 1.00 54.22 4312 CYS B O 1
ATOM 1766 N N . MET A 1 233 ? 17.926 -22.175 18.109 1.00 55.90 4313 MET B N 1
ATOM 1767 C CA . MET A 1 233 ? 17.070 -23.337 18.303 1.00 56.70 4313 MET B CA 1
ATOM 1768 C C . MET A 1 233 ? 17.892 -24.575 18.620 1.00 57.88 4313 MET B C 1
ATOM 1769 O O . MET A 1 233 ? 17.453 -25.427 19.401 1.00 66.07 4313 MET B O 1
ATOM 1774 N N . GLY A 1 234 ? 19.082 -24.687 18.037 1.00 54.40 4314 GLY B N 1
ATOM 1775 C CA . GLY A 1 234 ? 19.914 -25.857 18.225 1.00 50.99 4314 GLY B CA 1
ATOM 1776 C C . GLY A 1 234 ? 20.814 -25.754 19.440 1.00 50.97 4314 GLY B C 1
ATOM 1777 O O . GLY A 1 234 ? 21.852 -26.415 19.500 1.00 51.01 4314 GLY B O 1
ATOM 1778 N N . GLY A 1 235 ? 20.429 -24.927 20.410 1.00 47.62 4315 GLY B N 1
ATOM 1779 C CA . GLY A 1 235 ? 21.214 -24.771 21.622 1.00 46.65 4315 GLY B CA 1
ATOM 1780 C C . GLY A 1 235 ? 22.629 -24.294 21.387 1.00 52.08 4315 GLY B C 1
ATOM 1781 O O . GLY A 1 235 ? 23.527 -24.632 22.167 1.00 43.99 4315 GLY B O 1
ATOM 1782 N N . GLY A 1 236 ? 22.853 -23.508 20.334 1.00 46.11 4316 GLY B N 1
ATOM 1783 C CA . GLY A 1 236 ? 24.188 -23.072 19.990 1.00 37.33 4316 GLY B CA 1
ATOM 1784 C C . GLY A 1 236 ? 25.042 -24.115 19.311 1.00 37.42 4316 GLY B C 1
ATOM 1785 O O . GLY A 1 236 ? 26.262 -23.949 19.260 1.00 38.73 4316 GLY B O 1
ATOM 1786 N N . ASP A 1 237 ? 24.442 -25.180 18.770 1.00 46.41 4317 ASP B N 1
ATOM 1787 C CA . ASP A 1 237 ? 25.221 -26.315 18.286 1.00 45.98 4317 ASP B CA 1
ATOM 1788 C C . ASP A 1 237 ? 26.115 -25.892 17.125 1.00 46.48 4317 ASP B C 1
ATOM 1789 O O . ASP A 1 237 ? 25.680 -25.191 16.206 1.00 47.36 4317 ASP B O 1
ATOM 1794 N N . HIS A 1 238 ? 27.371 -26.345 17.172 1.00 39.15 4318 HIS B N 1
ATOM 1795 C CA . HIS A 1 238 ? 28.373 -25.899 16.213 1.00 43.62 4318 HIS B CA 1
ATOM 1796 C C . HIS A 1 238 ? 28.036 -26.337 14.796 1.00 42.47 4318 HIS B C 1
ATOM 1797 O O . HIS A 1 238 ? 28.259 -25.584 13.846 1.00 41.06 4318 HIS B O 1
ATOM 1804 N N . ASP A 1 239 ? 27.500 -27.546 14.628 1.00 51.24 4319 ASP B N 1
ATOM 1805 C CA . ASP A 1 239 ? 27.289 -28.070 13.280 1.00 47.83 4319 ASP B CA 1
ATOM 1806 C C . ASP A 1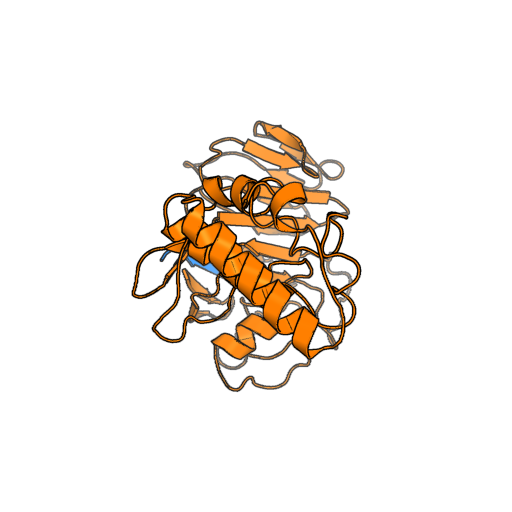 239 ? 26.124 -27.367 12.579 1.00 49.22 4319 ASP B C 1
ATOM 1807 O O . ASP A 1 239 ? 26.194 -27.097 11.371 1.00 46.30 4319 ASP B O 1
ATOM 1812 N N . ILE A 1 240 ? 25.064 -27.023 13.315 1.00 40.04 4320 ILE B N 1
ATOM 1813 C CA . ILE A 1 240 ? 24.049 -26.148 12.736 1.00 40.49 4320 ILE B CA 1
ATOM 1814 C C . ILE A 1 240 ? 24.685 -24.839 12.269 1.00 47.44 4320 ILE B C 1
ATOM 1815 O O . ILE A 1 240 ? 24.483 -24.408 11.126 1.00 42.61 4320 ILE B O 1
ATOM 1820 N N . LEU A 1 241 ? 25.469 -24.195 13.142 1.00 37.24 4321 LEU B N 1
ATOM 1821 C CA . LEU A 1 241 ? 26.152 -22.956 12.766 1.00 41.81 4321 LEU B CA 1
ATOM 1822 C C . LEU A 1 241 ? 26.963 -23.134 11.482 1.00 37.75 4321 LEU B C 1
ATOM 1823 O O . LEU A 1 241 ? 26.837 -22.351 10.532 1.00 28.39 4321 LEU B O 1
ATOM 1828 N N . CYS A 1 242 ? 27.794 -24.173 11.434 1.00 32.30 4322 CYS B N 1
ATOM 1829 C CA . CYS A 1 242 ? 28.677 -24.330 10.291 1.00 36.41 4322 CYS B CA 1
ATOM 1830 C C . CYS A 1 242 ? 27.890 -24.588 9.011 1.00 34.52 4322 CYS B C 1
ATOM 1831 O O . CYS A 1 242 ? 28.263 -24.084 7.943 1.00 40.35 4322 CYS B O 1
ATOM 1834 N N . LYS A 1 243 ? 26.782 -25.332 9.096 1.00 33.63 4323 LYS B N 1
ATOM 1835 C CA . LYS A 1 243 ? 25.975 -25.583 7.902 1.00 36.66 4323 LYS B CA 1
ATOM 1836 C C . LYS A 1 243 ? 25.384 -24.284 7.382 1.00 33.93 4323 LYS B C 1
ATOM 1837 O O . LYS A 1 243 ? 25.470 -23.977 6.188 1.00 34.39 4323 LYS B O 1
ATOM 1839 N N . THR A 1 244 ? 24.800 -23.493 8.281 1.00 31.88 4324 THR B N 1
ATOM 1840 C CA . THR A 1 244 ? 24.251 -22.204 7.882 1.00 40.33 4324 THR B CA 1
ATOM 1841 C C . THR A 1 244 ? 25.314 -21.303 7.252 1.00 31.31 4324 THR B C 1
ATOM 1842 O O . THR A 1 244 ? 25.039 -20.609 6.263 1.00 27.10 4324 THR B O 1
ATOM 1846 N N . LEU A 1 245 ? 26.537 -21.307 7.801 1.00 25.57 4325 LEU B N 1
ATOM 1847 C CA . LEU A 1 245 ? 27.595 -20.494 7.207 1.00 31.16 4325 LEU B CA 1
ATOM 1848 C C . LEU A 1 245 ? 27.995 -21.032 5.840 1.00 28.97 4325 LEU B C 1
ATOM 1849 O O . LEU A 1 245 ? 28.187 -20.260 4.897 1.00 27.66 4325 LEU B O 1
ATOM 1854 N N . ALA A 1 246 ? 28.123 -22.353 5.715 1.00 25.34 4326 ALA B N 1
ATOM 1855 C CA . ALA A 1 246 ? 28.458 -22.936 4.423 1.00 26.82 4326 ALA B CA 1
ATOM 1856 C C . ALA A 1 246 ? 27.394 -22.638 3.364 1.00 26.95 4326 ALA B C 1
ATOM 1857 O O . ALA A 1 246 ? 27.721 -22.532 2.177 1.00 29.27 4326 ALA B O 1
ATOM 1859 N N . SER A 1 247 ? 26.127 -22.465 3.759 1.00 25.53 4327 SER B N 1
ATOM 1860 C CA . SER A 1 247 ? 25.124 -22.163 2.742 1.00 23.34 4327 SER B CA 1
ATOM 1861 C C . SER A 1 247 ? 25.277 -20.737 2.219 1.00 29.16 4327 SER B C 1
ATOM 1862 O O . SER A 1 247 ? 24.938 -20.458 1.063 1.00 27.16 4327 SER B O 1
ATOM 1865 N N . TYR A 1 248 ? 25.791 -19.822 3.045 1.00 24.49 4328 TYR B N 1
ATOM 1866 C CA . TYR A 1 248 ? 26.099 -18.496 2.534 1.00 24.31 4328 TYR B CA 1
ATOM 1867 C C . TYR A 1 248 ? 27.274 -18.553 1.572 1.00 22.28 4328 TYR B C 1
ATOM 1868 O O . TYR A 1 248 ? 27.250 -17.902 0.523 1.00 16.71 4328 TYR B O 1
ATOM 1877 N N . VAL A 1 249 ? 28.295 -19.356 1.909 1.00 24.51 4329 VAL B N 1
ATOM 1878 C CA . VAL A 1 249 ? 29.435 -19.554 1.013 1.00 30.14 4329 VAL B CA 1
ATOM 1879 C C . VAL A 1 249 ? 28.968 -20.126 -0.328 1.00 27.92 4329 VAL B C 1
ATOM 1880 O O . VAL A 1 249 ? 29.401 -19.680 -1.397 1.00 29.78 4329 VAL B O 1
ATOM 1884 N N . ALA A 1 250 ? 28.047 -21.091 -0.295 1.00 28.62 4330 ALA B N 1
ATOM 1885 C CA . ALA A 1 250 ? 27.508 -21.626 -1.544 1.00 30.92 4330 ALA B CA 1
ATOM 1886 C C . ALA A 1 250 ? 26.818 -20.539 -2.359 1.00 30.19 4330 ALA B C 1
ATOM 1887 O O . ALA A 1 250 ? 27.022 -20.447 -3.576 1.00 23.32 4330 ALA B O 1
ATOM 1889 N N . ALA A 1 251 ? 25.991 -19.702 -1.710 1.00 20.68 4331 ALA B N 1
ATOM 1890 C CA . ALA A 1 251 ? 25.356 -18.619 -2.456 1.00 25.24 4331 ALA B CA 1
ATOM 1891 C C . ALA A 1 251 ? 26.402 -17.652 -3.000 1.00 31.05 4331 ALA B C 1
ATOM 1892 O O . ALA A 1 251 ? 26.292 -17.190 -4.143 1.00 28.31 4331 ALA B O 1
ATOM 1894 N N . CYS A 1 252 ? 27.442 -17.362 -2.201 1.00 23.60 4332 CYS B N 1
ATOM 1895 C CA . CYS A 1 252 ? 28.507 -16.466 -2.644 1.00 25.44 4332 CYS B CA 1
ATOM 1896 C C . CYS A 1 252 ? 29.226 -17.022 -3.870 1.00 28.93 4332 CYS B C 1
ATOM 1897 O O . CYS A 1 252 ? 29.424 -16.307 -4.861 1.00 24.54 4332 CYS B O 1
ATOM 1900 N N . GLN A 1 253 ? 29.609 -18.301 -3.826 1.00 29.66 4333 GLN B N 1
ATOM 1901 C CA . GLN A 1 253 ? 30.294 -18.910 -4.965 1.00 31.84 4333 GLN B CA 1
ATOM 1902 C C . GLN A 1 253 ? 29.454 -18.811 -6.240 1.00 32.02 4333 GLN B C 1
ATOM 1903 O O . GLN A 1 253 ? 29.966 -18.449 -7.310 1.00 26.84 4333 GLN B O 1
ATOM 1909 N N . ALA A 1 254 ? 28.151 -19.111 -6.137 1.00 27.02 4334 ALA B N 1
ATOM 1910 C CA . ALA A 1 254 ? 27.262 -18.968 -7.285 1.00 28.11 4334 ALA B CA 1
ATOM 1911 C C . ALA A 1 254 ? 27.247 -17.537 -7.808 1.00 30.96 4334 ALA B C 1
ATOM 1912 O O . ALA A 1 254 ? 27.081 -17.322 -9.016 1.00 30.63 4334 ALA B O 1
ATOM 1914 N N . ALA A 1 255 ? 27.435 -16.552 -6.929 1.00 30.24 4335 ALA B N 1
ATOM 1915 C CA . ALA A 1 255 ? 27.572 -15.165 -7.358 1.00 31.35 4335 ALA B CA 1
ATOM 1916 C C . ALA A 1 255 ? 28.981 -14.830 -7.829 1.00 21.74 4335 ALA B C 1
ATOM 1917 O O . ALA A 1 255 ? 29.257 -13.671 -8.129 1.00 27.29 4335 ALA B O 1
ATOM 1919 N N . GLY A 1 256 ? 29.873 -15.809 -7.930 1.00 25.86 4336 GLY B N 1
ATOM 1920 C CA . GLY A 1 256 ? 31.207 -15.526 -8.415 1.00 24.19 4336 GLY B CA 1
ATOM 1921 C C . GLY A 1 256 ? 32.161 -14.974 -7.378 1.00 32.68 4336 GLY B C 1
ATOM 1922 O O . GLY A 1 256 ? 33.243 -14.489 -7.744 1.00 28.22 4336 GLY B O 1
ATOM 1923 N N . VAL A 1 257 ? 31.803 -15.025 -6.099 1.00 23.15 4337 VAL B N 1
ATOM 1924 C CA . VAL A 1 257 ? 32.690 -14.591 -5.029 1.00 28.35 4337 VAL B CA 1
ATOM 1925 C C . VAL A 1 257 ? 33.246 -15.839 -4.358 1.00 28.90 4337 VAL B C 1
ATOM 1926 O O . VAL A 1 257 ? 32.546 -16.512 -3.591 1.00 34.77 4337 VAL B O 1
ATOM 1930 N N . VAL A 1 258 ? 34.508 -16.131 -4.612 1.00 26.64 4338 VAL B N 1
ATOM 1931 C CA . VAL A 1 258 ? 35.160 -17.271 -3.984 1.00 30.25 4338 VAL B CA 1
ATOM 1932 C C . VAL A 1 258 ? 35.554 -16.904 -2.562 1.00 36.17 4338 VAL B C 1
ATOM 1933 O O . VAL A 1 258 ? 35.974 -15.773 -2.278 1.00 42.16 4338 VAL B O 1
ATOM 1937 N N . ILE A 1 259 ? 35.387 -17.854 -1.653 1.00 34.97 4339 ILE B N 1
ATOM 1938 C CA . ILE A 1 259 ? 35.770 -17.688 -0.257 1.00 35.95 4339 ILE B CA 1
ATOM 1939 C C . ILE A 1 259 ? 36.537 -18.951 0.098 1.00 35.08 4339 ILE B C 1
ATOM 1940 O O . ILE A 1 259 ? 35.946 -19.976 0.455 1.00 48.11 4339 ILE B O 1
ATOM 1945 N N . GLU A 1 260 ? 37.856 -18.906 -0.039 1.00 38.69 4340 GLU B N 1
ATOM 1946 C CA . GLU A 1 260 ? 38.714 -20.020 0.332 1.00 39.90 4340 GLU B CA 1
ATOM 1947 C C . GLU A 1 260 ? 39.148 -19.890 1.785 1.00 39.18 4340 GLU B C 1
ATOM 1948 O O . GLU A 1 260 ? 39.215 -18.787 2.332 1.00 42.66 4340 GLU B O 1
ATOM 1954 N N . ASP A 1 261 ? 39.424 -21.033 2.416 1.00 40.31 4341 ASP B N 1
ATOM 1955 C CA . ASP A 1 261 ? 39.981 -21.057 3.770 1.00 47.82 4341 ASP B CA 1
ATOM 1956 C C . ASP A 1 261 ? 39.051 -20.420 4.805 1.00 44.86 4341 ASP B C 1
ATOM 1957 O O . ASP A 1 261 ? 39.506 -20.004 5.880 1.00 45.91 4341 ASP B O 1
ATOM 1962 N N . TRP A 1 262 ? 37.750 -20.314 4.510 1.00 44.06 4342 TRP B N 1
ATOM 1963 C CA . TRP A 1 262 ? 36.840 -19.672 5.457 1.00 45.64 4342 TRP B CA 1
ATOM 1964 C C . TRP A 1 262 ? 36.707 -20.488 6.739 1.00 45.60 4342 TRP B C 1
ATOM 1965 O O . TRP A 1 262 ? 36.778 -19.937 7.845 1.00 40.32 4342 TRP B O 1
ATOM 1976 N N . ARG A 1 263 ? 36.537 -21.810 6.603 1.00 44.93 4343 ARG B N 1
ATOM 1977 C CA . ARG A 1 263 ? 36.405 -22.698 7.757 1.00 47.79 4343 ARG B CA 1
ATOM 1978 C C . ARG A 1 263 ? 37.465 -22.436 8.822 1.00 51.33 4343 ARG B C 1
ATOM 1979 O O . ARG A 1 263 ? 37.166 -22.456 10.020 1.00 50.57 4343 ARG B O 1
ATOM 1987 N N . ALA A 1 264 ? 38.712 -22.190 8.410 1.00 50.54 4344 ALA B N 1
ATOM 1988 C CA . ALA A 1 264 ? 39.764 -21.936 9.390 1.00 57.04 4344 ALA B CA 1
ATOM 1989 C C . ALA A 1 264 ? 39.572 -20.604 10.100 1.00 58.74 4344 ALA B C 1
ATOM 1990 O O . ALA A 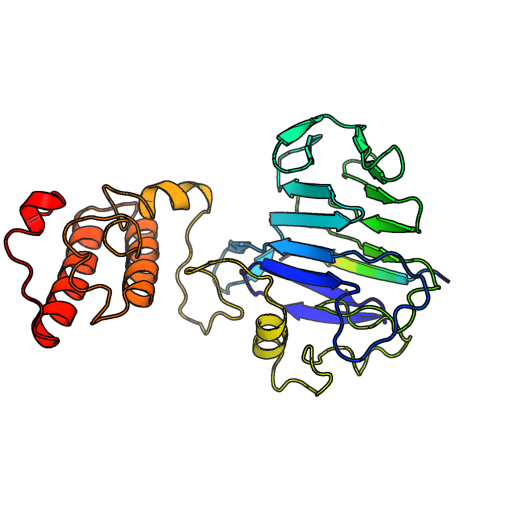1 264 ? 39.963 -20.468 11.266 1.00 56.27 4344 ALA B O 1
ATOM 1992 N N . GLN A 1 265 ? 38.979 -19.613 9.425 1.00 61.71 4345 GLN B N 1
ATOM 1993 C CA . GLN A 1 265 ? 38.790 -18.291 10.022 1.00 57.94 4345 GLN B CA 1
ATOM 1994 C C . GLN A 1 265 ? 37.531 -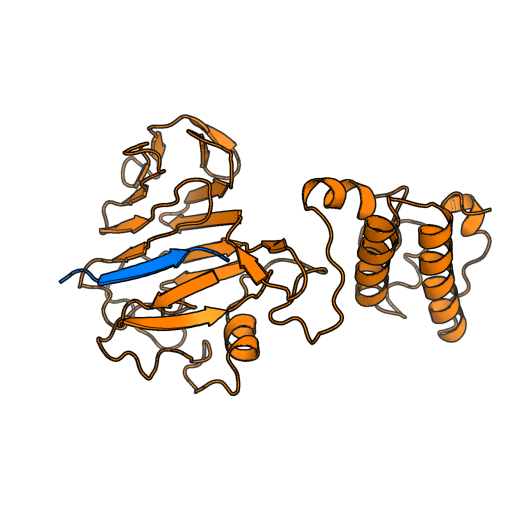18.188 10.877 1.00 60.66 4345 GLN B C 1
ATOM 1995 O O . GLN A 1 265 ? 37.301 -17.128 11.474 1.00 60.39 4345 GLN B O 1
ATOM 2001 N N . VAL A 1 266 ? 36.703 -19.237 10.935 1.00 54.63 4346 VAL B N 1
ATOM 2002 C CA . VAL A 1 266 ? 35.505 -19.223 11.772 1.00 59.64 4346 VAL B CA 1
ATOM 2003 C C . VAL A 1 266 ? 35.459 -20.492 12.612 1.00 55.49 4346 VAL B C 1
ATOM 2004 O O . VAL A 1 266 ? 34.473 -20.751 13.311 1.00 67.52 4346 VAL B O 1
ATOM 2008 N N . GLY A 1 267 ? 36.526 -21.282 12.562 1.00 57.72 4347 GLY B N 1
ATOM 2009 C CA . GLY A 1 267 ? 36.566 -22.515 13.334 1.00 59.30 4347 GLY B CA 1
ATOM 2010 C C . GLY A 1 267 ? 35.537 -23.544 12.914 1.00 56.81 4347 GLY B C 1
ATOM 2011 O O . GLY A 1 267 ? 34.935 -24.196 13.773 1.00 58.37 4347 GLY B O 1
ATOM 2012 N N . CYS A 1 268 ? 35.313 -23.699 11.607 1.00 50.17 4348 CYS B N 1
ATOM 2013 C CA . CYS A 1 268 ? 34.378 -24.686 11.080 1.00 50.03 4348 CYS B CA 1
ATOM 2014 C C . CYS A 1 268 ? 35.102 -25.773 10.298 1.00 51.52 4348 CYS B C 1
ATOM 2015 O O . CYS A 1 268 ? 34.519 -26.412 9.417 1.00 52.10 4348 CYS B O 1
ATOM 2018 N N . GLU A 1 269 ? 36.375 -25.986 10.614 1.00 54.18 4349 GLU B N 1
ATOM 2019 C CA . GLU A 1 269 ? 37.197 -27.013 9.982 1.00 55.27 4349 GLU B CA 1
ATOM 2020 C C . GLU A 1 269 ? 36.893 -28.393 10.572 1.00 55.06 4349 GLU B C 1
ATOM 2021 O O . GLU A 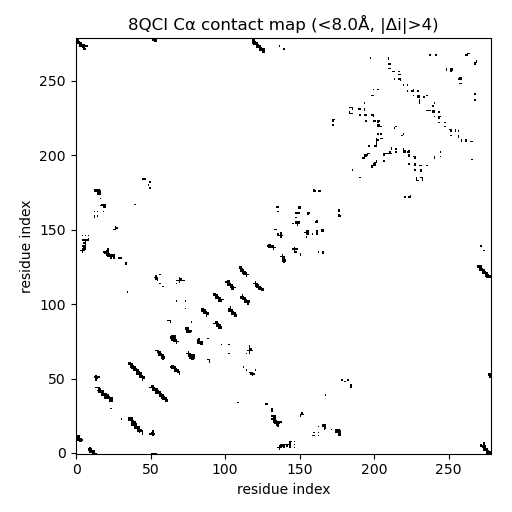1 269 ? 36.217 -29.218 9.952 1.00 50.99 4349 GLU B O 1
ATOM 2027 N N . ALA B 2 1 ? -12.644 15.468 27.300 1.00 46.36 4071 ALA A N 1
ATOM 2028 C CA . ALA B 2 1 ? -12.154 14.532 28.304 1.00 48.06 4071 ALA A CA 1
ATOM 2029 C C . ALA B 2 1 ? -10.927 13.745 27.815 1.00 44.81 4071 ALA A C 1
ATOM 2030 O O . ALA B 2 1 ? -10.787 13.454 26.618 1.00 49.64 4071 ALA A O 1
ATOM 2032 N N . PRO B 2 2 ? -10.036 13.400 28.742 1.00 49.61 4072 PRO A N 1
ATOM 2033 C CA . PRO B 2 2 ? -8.880 12.566 28.375 1.00 49.72 4072 PRO A CA 1
ATOM 2034 C C . PRO B 2 2 ? -9.302 11.166 27.936 1.00 49.02 4072 PRO A C 1
ATOM 2035 O O . PRO B 2 2 ? -10.320 10.625 28.381 1.00 57.63 4072 PRO A O 1
ATOM 2039 N N . ALA B 2 3 ? -8.495 10.577 27.051 1.00 41.66 4073 ALA A N 1
ATOM 2040 C CA . ALA B 2 3 ? -8.737 9.235 26.529 1.00 42.26 4073 ALA A CA 1
ATOM 2041 C C . ALA B 2 3 ? -7.481 8.385 26.702 1.00 39.60 4073 ALA A C 1
ATOM 2042 O O . ALA B 2 3 ? -6.365 8.909 26.810 1.00 31.55 4073 ALA A O 1
ATOM 2044 N N . THR B 2 4 ? -7.675 7.058 26.718 1.00 27.13 4074 THR A N 1
ATOM 2045 C CA . THR B 2 4 ? -6.621 6.114 27.074 1.00 27.56 4074 THR A CA 1
ATOM 2046 C C . THR B 2 4 ? -6.492 4.995 26.050 1.00 29.22 4074 THR A C 1
ATOM 2047 O O . THR B 2 4 ? -7.482 4.338 25.709 1.00 26.62 4074 THR A O 1
ATOM 2051 N N . CYS B 2 5 ? -5.266 4.792 25.563 1.00 26.04 4075 CYS A N 1
ATOM 2052 C CA . CYS B 2 5 ? -4.880 3.627 24.771 1.00 20.12 4075 CYS A CA 1
ATOM 2053 C C . CYS B 2 5 ? -4.082 2.686 25.665 1.00 23.40 4075 CYS A C 1
ATOM 2054 O O . CYS B 2 5 ? -3.134 3.120 26.332 1.00 20.91 4075 CYS A O 1
ATOM 2057 N N . TRP B 2 6 ? -4.477 1.410 25.706 1.00 20.95 4076 TRP A N 1
ATOM 2058 C CA . TRP B 2 6 ? -3.765 0.433 26.518 1.00 23.39 4076 TRP A CA 1
ATOM 2059 C C . TRP B 2 6 ? -3.615 -0.884 25.771 1.00 26.20 4076 TRP A C 1
ATOM 2060 O O . TRP B 2 6 ? -4.209 -1.110 24.711 1.00 29.03 4076 TRP A O 1
ATOM 2071 N N . LEU B 2 7 ? -2.820 -1.762 26.372 1.00 17.56 4077 LEU A N 1
ATOM 2072 C CA . LEU B 2 7 ? -2.529 -3.073 25.829 1.00 23.32 4077 LEU A CA 1
ATOM 2073 C C . LEU B 2 7 ? -2.014 -3.961 26.953 1.00 25.19 4077 LEU A C 1
ATOM 2074 O O . LEU B 2 7 ? -1.449 -3.476 27.939 1.00 21.00 4077 LEU A O 1
ATOM 2079 N N . TRP B 2 8 ? -2.160 -5.269 26.753 1.00 21.04 4078 TRP A N 1
ATOM 2080 C CA . TRP B 2 8 ? -1.638 -6.283 27.669 1.00 23.25 4078 TRP A CA 1
ATOM 2081 C C . TRP B 2 8 ? -1.567 -7.616 26.928 1.00 20.87 4078 TRP A C 1
ATOM 2082 O O . TRP B 2 8 ? -2.162 -7.778 25.862 1.00 17.94 4078 TRP A O 1
ATOM 2093 N N . GLY B 2 9 ? -0.812 -8.568 27.498 1.00 21.62 4079 GLY A N 1
ATOM 2094 C CA . GLY B 2 9 ? -0.616 -9.854 26.854 1.00 25.11 4079 GLY A CA 1
ATOM 2095 C C . GLY B 2 9 ? 0.350 -9.746 25.684 1.00 23.67 4079 GLY A C 1
ATOM 2096 O O . GLY B 2 9 ? 0.963 -8.702 25.455 1.00 23.23 4079 GLY A O 1
ATOM 2097 N N . ASP B 2 10 ? 0.500 -10.832 24.930 1.00 31.25 4080 ASP A N 1
ATOM 2098 C CA . ASP B 2 10 ? -0.190 -12.103 25.059 1.00 28.41 4080 ASP A CA 1
ATOM 2099 C C . ASP B 2 10 ? 0.784 -13.199 25.425 1.00 38.13 4080 ASP A C 1
ATOM 2100 O O . ASP B 2 10 ? 0.361 -14.297 25.809 1.00 40.75 4080 ASP A O 1
#

Solvent-accessible surface area: 12802 Å² total; per-residue (Å²): 0,63,4,39,0,12,20,31,37,171,18,76,6,39,0,8,1,46,0,18,0,0,7,16,52,15,86,89,71,84,65,144,77,25,25,87,5,39,0,15,0,34,0,16,16,111,46,94,125,21,42,0,25,0,50,17,0,35,0,38,6,50,87,13,76,0,16,0,38,55,102,51,124,16,84,0,57,24,87,62,101,91,32,66,28,112,32,76,14,24,146,60,98,2,46,0,42,90,37,100,86,74,0,74,0,52,13,88,34,28,0,68,0,10,1,41,5,59,66,85,0,25,0,24,1,33,50,68,3,90,28,4,4,18,2,0,0,5,39,0,35,121,59,45,132,55,5,40,30,46,44,109,53,77,138,2,98,39,55,27,95,0,0,21,42,14,104,15,135,63,157,42,21,20,16,29,23,73,34,199,67,110,22,49,52,9,89,64,130,28,40,80,108,21,47,17,119,59,40,0,0,14,0,11,88,69,74,57,33,26,0,60,80,0,20,94,116,21,103,15,85,83,50,3,70,24,0,0,10,68,0,15,128,26,67,16,62,87,106,63,2,15,64,18,1,30,54,0,20,63,29,0,130,94,51,68,18,108,20,136,103,20,106,66,102,30,35,7,163,97,96,19,43,1,64,0,103,0,23

Organism: Homo sapiens (NCBI:txid9606)

B-factor: mean 34.97, std 14.56, range [11.32, 94.18]